Protein AF-A0A4Y7RSU1-F1 (afdb_monomer_lite)

Organism: NCBI:txid258475

InterPro domains:
  IPR002750 CobE/GbiG C-terminal domain [PF01890] (125-242)
  IPR021744 Cobalamin synthesis G, N-terminal [PF11760] (39-119)
  IPR036518 CobE/GbiG C-terminal domain superfamily [G3DSA:3.30.420.180] (118-246)
  IPR036518 CobE/GbiG C-terminal domain superfamily [SSF159664] (122-246)
  IPR038029 GbiG N-terminal domain superfamily [SSF159672] (3-128)
  IPR052553 Cobalt-precorrin-5A hydrolase [PTHR37477] (4-126)

pLDDT: mean 93.25, std 9.88, range [37.09, 98.81]

Structure (mmCIF, N/CA/C/O backbone):
data_AF-A0A4Y7RSU1-F1
#
_entry.id   AF-A0A4Y7RSU1-F1
#
loop_
_atom_site.group_PDB
_atom_site.id
_atom_site.type_symbol
_atom_site.label_atom_id
_atom_site.label_alt_id
_atom_site.label_comp_id
_atom_site.label_asym_id
_atom_site.label_entity_id
_atom_site.label_seq_id
_atom_site.pdbx_PDB_ins_code
_atom_site.Cartn_x
_atom_site.Cartn_y
_atom_site.Cartn_z
_atom_site.occupancy
_atom_site.B_iso_or_equiv
_atom_site.auth_seq_id
_atom_site.auth_comp_id
_atom_site.auth_asym_id
_atom_site.auth_atom_id
_atom_site.pdbx_PDB_model_num
ATOM 1 N N . MET A 1 1 ? -14.833 6.979 5.086 1.00 94.56 1 MET A N 1
ATOM 2 C CA . MET A 1 1 ? -13.725 6.246 5.745 1.00 94.56 1 MET A CA 1
ATOM 3 C C . MET A 1 1 ? -13.556 6.873 7.111 1.00 94.56 1 MET A C 1
ATOM 5 O O . MET A 1 1 ? -13.820 8.063 7.214 1.00 94.56 1 MET A O 1
ATOM 9 N N . LEU A 1 2 ? -13.169 6.116 8.134 1.00 97.62 2 LEU A N 1
ATOM 10 C CA . LEU A 1 2 ? -13.063 6.650 9.488 1.00 97.62 2 LEU A CA 1
ATOM 11 C C . LEU A 1 2 ? -11.682 6.368 10.082 1.00 97.62 2 LEU A C 1
ATOM 13 O O . LEU A 1 2 ? -11.207 5.232 10.074 1.00 97.62 2 LEU A O 1
ATOM 17 N N . VAL A 1 3 ? -11.060 7.403 10.636 1.00 98.31 3 VAL A N 1
ATOM 18 C CA . VAL A 1 3 ? -9.871 7.303 11.480 1.00 98.31 3 VAL A CA 1
ATOM 19 C C . VAL A 1 3 ? -10.316 7.329 12.938 1.00 98.31 3 VAL A C 1
ATOM 21 O O . VAL A 1 3 ? -11.073 8.203 13.356 1.00 98.31 3 VAL A O 1
ATOM 24 N N . VAL A 1 4 ? -9.844 6.375 13.734 1.00 97.75 4 VAL A N 1
ATOM 25 C CA . VAL A 1 4 ? -10.135 6.283 15.166 1.00 97.75 4 VAL A CA 1
ATOM 26 C C . VAL A 1 4 ? -8.834 6.341 15.943 1.00 97.75 4 VAL A C 1
ATOM 28 O O . VAL A 1 4 ? -7.926 5.544 15.709 1.00 97.75 4 VAL A O 1
ATOM 31 N N . ALA A 1 5 ? -8.747 7.260 16.897 1.00 97.31 5 ALA A N 1
ATOM 32 C CA . ALA A 1 5 ? -7.561 7.445 17.720 1.00 97.31 5 ALA A CA 1
ATOM 33 C C . ALA A 1 5 ? -7.900 7.506 19.209 1.00 97.31 5 ALA A C 1
ATOM 35 O O . ALA A 1 5 ? -9.019 7.831 19.609 1.00 97.31 5 ALA A O 1
ATOM 36 N N . LEU A 1 6 ? -6.894 7.220 20.031 1.00 93.88 6 LEU A N 1
ATOM 37 C CA . LEU A 1 6 ? -6.905 7.545 21.454 1.00 93.88 6 LEU A CA 1
ATOM 38 C C . LEU A 1 6 ? -6.215 8.905 21.680 1.00 93.88 6 LEU A C 1
ATOM 40 O O . LEU A 1 6 ? -5.363 9.293 20.873 1.00 93.88 6 LEU A O 1
ATOM 44 N N . PRO A 1 7 ? -6.533 9.628 22.769 1.00 91.06 7 PRO A N 1
ATOM 45 C CA . PRO A 1 7 ? -5.821 10.841 23.150 1.00 91.06 7 PRO A CA 1
ATOM 46 C C . PRO A 1 7 ? -4.311 10.617 23.296 1.00 91.06 7 PRO A C 1
ATOM 48 O O . PRO A 1 7 ? -3.851 9.526 23.641 1.00 91.06 7 PRO A O 1
ATOM 51 N N . GLY A 1 8 ? -3.541 11.685 23.092 1.00 90.56 8 GLY A N 1
ATOM 52 C CA . GLY A 1 8 ? -2.090 11.689 23.266 1.00 90.56 8 GLY A CA 1
ATOM 53 C C . GLY A 1 8 ? -1.321 11.797 21.945 1.00 90.56 8 GLY A C 1
ATOM 54 O O . GLY A 1 8 ? -1.874 12.267 20.951 1.00 90.56 8 GLY A O 1
ATOM 55 N N . PRO A 1 9 ? -0.042 11.375 21.908 1.00 86.44 9 PRO A N 1
ATOM 56 C CA . PRO A 1 9 ? 0.860 11.679 20.792 1.00 86.44 9 PRO A CA 1
ATOM 57 C C . PRO A 1 9 ? 0.414 11.146 19.421 1.00 86.44 9 PRO A C 1
ATOM 59 O O . PRO A 1 9 ? 0.806 11.694 18.398 1.00 86.44 9 PRO A O 1
ATOM 62 N N . GLY A 1 10 ? -0.409 10.092 19.388 1.00 91.06 10 GLY A N 1
ATOM 63 C CA . GLY A 1 10 ? -0.942 9.530 18.142 1.00 91.06 10 GLY A CA 1
ATOM 64 C C . GLY A 1 10 ? -2.049 10.372 17.495 1.00 91.06 10 GLY A C 1
ATOM 65 O O . GLY A 1 10 ? -2.384 10.134 16.338 1.00 91.06 10 GLY A O 1
ATOM 66 N N . LEU A 1 11 ? -2.608 11.362 18.201 1.00 95.56 11 LEU A N 1
ATOM 67 C CA . LEU A 1 11 ? -3.700 12.185 17.680 1.00 95.56 11 LEU A CA 1
ATOM 68 C C . LEU A 1 11 ? -3.260 13.049 16.493 1.00 95.56 11 LEU A C 1
ATOM 70 O O . LEU A 1 11 ? -3.994 13.142 15.516 1.00 95.56 11 LEU A O 1
ATOM 74 N N . THR A 1 12 ? -2.055 13.623 16.538 1.00 95.69 12 THR A N 1
ATOM 75 C CA . THR A 1 12 ? -1.515 14.411 15.418 1.00 95.69 12 THR A CA 1
ATOM 76 C C . THR A 1 12 ? -1.416 13.561 14.155 1.00 95.69 12 THR A C 1
ATOM 78 O O . THR A 1 12 ? -1.853 13.983 13.089 1.00 95.69 12 THR A O 1
ATOM 81 N N . LEU A 1 13 ? -0.918 12.326 14.285 1.00 96.00 13 LEU A N 1
ATOM 82 C CA . LEU A 1 13 ? -0.867 11.372 13.180 1.00 96.00 13 LEU A CA 1
ATOM 83 C C . LEU A 1 13 ? -2.272 11.077 12.632 1.00 96.00 13 LEU A C 1
ATOM 85 O O . LEU A 1 13 ? -2.482 11.113 11.422 1.00 96.00 13 LEU A O 1
ATOM 89 N N . ALA A 1 14 ? -3.239 10.826 13.515 1.00 97.75 14 ALA A N 1
ATOM 90 C CA . ALA A 1 14 ? -4.619 10.556 13.124 1.00 97.75 14 ALA A CA 1
ATOM 91 C C . ALA A 1 14 ? -5.271 11.742 12.392 1.00 97.75 14 ALA A C 1
ATOM 93 O O . ALA A 1 14 ? -5.954 11.538 11.394 1.00 97.75 14 ALA A O 1
ATOM 94 N N . GLN A 1 15 ? -5.015 12.976 12.837 1.00 97.56 15 GLN A N 1
ATOM 95 C CA . GLN A 1 15 ? -5.474 14.198 12.170 1.00 97.56 15 GLN A CA 1
ATOM 96 C C . GLN A 1 15 ? -4.851 14.357 10.779 1.00 97.56 15 GLN A C 1
ATOM 98 O O . GLN A 1 15 ? -5.555 14.688 9.824 1.00 97.56 15 GLN A O 1
ATOM 103 N N . THR A 1 16 ? -3.548 14.090 10.642 1.00 96.19 16 THR A N 1
ATOM 104 C CA . THR A 1 16 ? -2.868 14.102 9.341 1.00 96.19 16 THR A CA 1
ATOM 105 C C . THR A 1 16 ? -3.458 13.060 8.395 1.00 96.19 16 THR A C 1
ATOM 107 O O . THR A 1 16 ? -3.734 13.384 7.242 1.00 96.19 16 THR A O 1
ATOM 110 N N . LEU A 1 17 ? -3.690 11.833 8.869 1.00 97.38 17 LEU A N 1
ATOM 111 C CA . LEU A 1 17 ? -4.297 10.770 8.065 1.00 97.38 17 LEU A CA 1
ATOM 112 C C . LEU A 1 17 ? -5.725 11.120 7.644 1.00 97.38 17 LEU A C 1
ATOM 114 O O . LEU A 1 17 ? -6.039 11.017 6.462 1.00 97.38 17 LEU A O 1
ATOM 118 N N . ALA A 1 18 ? -6.553 11.587 8.582 1.00 98.06 18 ALA A N 1
ATOM 119 C CA . ALA A 1 18 ? -7.929 11.995 8.317 1.00 98.06 18 ALA A CA 1
ATOM 120 C C . ALA A 1 18 ? -7.993 13.069 7.221 1.00 98.06 18 ALA A C 1
ATOM 122 O O . ALA A 1 18 ? -8.721 12.924 6.244 1.00 98.06 18 ALA A O 1
ATOM 123 N N . LYS A 1 19 ? -7.138 14.095 7.317 1.00 97.31 19 LYS A N 1
ATOM 124 C CA . LYS A 1 19 ? -7.049 15.156 6.307 1.00 97.31 19 LYS A CA 1
ATOM 125 C C . LYS A 1 19 ? -6.562 14.646 4.946 1.00 97.31 19 LYS A C 1
ATOM 127 O O . LYS A 1 19 ? -7.130 15.012 3.924 1.00 97.31 19 LYS A O 1
ATOM 132 N N . SER A 1 20 ? -5.501 13.841 4.914 1.00 95.94 20 SER A N 1
ATOM 133 C CA . SER A 1 20 ? -4.884 13.375 3.660 1.00 95.94 20 SER A CA 1
ATOM 134 C C . SER A 1 20 ? -5.736 12.355 2.898 1.00 95.94 20 SER A C 1
ATOM 136 O O . SER A 1 20 ? -5.586 12.230 1.681 1.00 95.94 20 SER A O 1
ATOM 138 N N . LEU A 1 21 ? -6.597 11.622 3.608 1.00 95.88 21 LEU A N 1
ATOM 139 C CA . LEU A 1 21 ? -7.481 10.592 3.056 1.00 95.88 21 LEU A CA 1
ATOM 140 C C . LEU A 1 21 ? -8.935 11.053 2.893 1.00 95.88 21 LEU A C 1
ATOM 142 O O . LEU A 1 21 ? -9.756 10.242 2.475 1.00 95.88 21 LEU A O 1
ATOM 146 N N . ASP A 1 22 ? -9.247 12.312 3.224 1.00 96.19 22 ASP A N 1
ATOM 147 C CA . ASP A 1 22 ? -10.621 12.835 3.257 1.00 96.19 22 ASP A CA 1
ATOM 148 C C . ASP A 1 22 ? -11.556 11.927 4.085 1.00 96.19 22 ASP A C 1
ATOM 150 O O . ASP A 1 22 ? -12.581 11.417 3.629 1.00 96.19 22 ASP A O 1
ATOM 154 N N . ALA A 1 23 ? -11.118 11.628 5.310 1.00 97.31 23 ALA A N 1
ATOM 155 C CA . ALA A 1 23 ? -11.776 10.717 6.235 1.00 97.31 23 ALA A CA 1
ATOM 156 C C . ALA A 1 23 ? -12.216 11.443 7.511 1.00 97.31 23 ALA A C 1
ATOM 158 O O . ALA A 1 23 ? -11.545 12.359 7.989 1.00 97.31 23 ALA A O 1
ATOM 159 N N . ASP A 1 24 ? -13.311 10.973 8.107 1.00 97.88 24 ASP A N 1
ATOM 160 C CA . ASP A 1 24 ? -13.760 11.449 9.412 1.00 97.88 24 ASP A CA 1
ATOM 161 C C . ASP A 1 24 ? -12.782 11.010 10.510 1.00 97.88 24 ASP A C 1
ATOM 163 O O . ASP A 1 24 ? -12.112 9.980 10.392 1.00 97.88 24 ASP A O 1
ATOM 167 N N . LEU A 1 25 ? -12.720 11.765 11.610 1.00 97.94 25 LEU A N 1
ATOM 168 C CA . LEU A 1 25 ? -11.895 11.443 12.775 1.00 97.94 25 LEU A CA 1
ATOM 169 C C . LEU A 1 25 ? -12.756 11.320 14.032 1.00 97.94 25 LEU A C 1
ATOM 171 O O . LEU A 1 25 ? -13.433 12.270 14.422 1.00 97.94 25 LEU A O 1
ATOM 175 N N . ILE A 1 26 ? -12.641 10.188 14.727 1.00 97.38 26 ILE A N 1
ATOM 176 C CA . ILE A 1 26 ? -13.182 10.000 16.076 1.00 97.38 26 ILE A CA 1
ATOM 177 C C . ILE A 1 26 ? -12.039 9.818 17.074 1.00 97.38 26 ILE A C 1
ATOM 179 O O . ILE A 1 26 ? -11.135 9.001 16.887 1.00 97.38 26 ILE A O 1
ATOM 183 N N . VAL A 1 27 ? -12.111 10.557 18.181 1.00 97.06 27 VAL A N 1
ATOM 184 C CA . VAL A 1 27 ? -11.179 10.433 19.306 1.00 97.06 27 VAL A CA 1
ATOM 185 C C . VAL A 1 27 ? -11.904 9.786 20.481 1.00 97.06 27 VAL A C 1
ATOM 187 O O . VAL A 1 27 ? -12.729 10.421 21.137 1.00 97.06 27 VAL A O 1
ATOM 190 N N . ALA A 1 28 ? -11.601 8.518 20.755 1.00 94.94 28 ALA A N 1
ATOM 191 C CA . ALA A 1 28 ? -12.226 7.770 21.841 1.00 94.94 28 ALA A CA 1
ATOM 192 C C . ALA A 1 28 ? -11.542 8.087 23.180 1.00 94.94 28 ALA A C 1
ATOM 194 O O . ALA A 1 28 ? -10.383 7.737 23.398 1.00 94.94 28 ALA A O 1
ATOM 195 N N . GLN A 1 29 ? -12.263 8.748 24.085 1.00 92.69 29 GLN A N 1
ATOM 196 C CA . GLN A 1 29 ? -11.749 9.168 25.391 1.00 92.69 29 GLN A CA 1
ATOM 197 C C . GLN A 1 29 ? -11.775 7.998 26.399 1.00 92.69 29 GLN A C 1
ATOM 199 O O . GLN A 1 29 ? -12.850 7.453 26.662 1.00 92.69 29 GLN A O 1
ATOM 204 N N . PRO A 1 30 ? -10.636 7.605 27.003 1.00 88.31 30 PRO A N 1
ATOM 205 C CA . PRO A 1 30 ? -10.614 6.576 28.040 1.00 88.31 30 PRO A CA 1
ATOM 206 C C . PRO A 1 30 ? -11.520 6.941 29.224 1.00 88.31 30 PRO A C 1
ATOM 208 O O . PRO A 1 30 ? -11.511 8.077 29.692 1.00 88.31 30 PRO A O 1
ATOM 211 N N . GLY A 1 31 ? -12.303 5.975 29.712 1.00 87.75 31 GLY A N 1
ATOM 212 C CA . GLY A 1 31 ? -13.205 6.171 30.855 1.00 87.75 31 GLY A CA 1
ATOM 213 C C . GLY A 1 31 ? -14.456 7.009 30.566 1.00 87.75 31 GLY A C 1
ATOM 214 O O . GLY A 1 31 ? -15.174 7.359 31.500 1.00 87.75 31 GLY A O 1
ATOM 215 N N . ARG A 1 32 ? -14.734 7.343 29.299 1.00 90.38 32 ARG A N 1
ATOM 216 C CA . ARG A 1 32 ? -15.980 8.000 28.877 1.00 90.38 32 ARG A CA 1
ATOM 217 C C . ARG A 1 32 ? -16.931 7.013 28.209 1.00 90.38 32 ARG A C 1
ATOM 219 O O . ARG A 1 32 ? -16.498 6.010 27.648 1.00 90.38 32 ARG A O 1
ATOM 226 N N . THR A 1 33 ? -18.219 7.341 28.265 1.00 87.81 33 THR A N 1
ATOM 227 C CA . THR A 1 33 ? -19.295 6.665 27.540 1.00 87.81 33 THR A CA 1
ATOM 228 C C . THR A 1 33 ? -19.801 7.568 26.397 1.00 87.81 33 THR A C 1
ATOM 230 O O . THR A 1 33 ? -20.019 8.759 26.631 1.00 87.81 33 THR A O 1
ATOM 233 N N . PRO A 1 34 ? -19.974 7.047 25.167 1.00 90.62 34 PRO A N 1
ATOM 234 C CA . PRO A 1 34 ? -19.674 5.674 24.779 1.00 90.62 34 PRO A CA 1
ATOM 235 C C . PRO A 1 34 ? -18.166 5.379 24.783 1.00 90.62 34 PRO A C 1
ATOM 237 O O . PRO A 1 34 ? -17.346 6.223 24.412 1.00 90.62 34 PRO A O 1
ATOM 240 N N . GLY A 1 35 ? -17.805 4.177 25.234 1.00 95.00 35 GLY A N 1
ATOM 241 C CA . GLY A 1 35 ? -16.416 3.709 25.230 1.00 95.00 35 GLY A CA 1
ATOM 242 C C . GLY A 1 35 ? -15.949 3.321 23.823 1.00 95.00 35 GLY A C 1
ATOM 243 O O . GLY A 1 35 ? -16.760 3.187 22.909 1.00 95.00 35 GLY A O 1
ATOM 244 N N . LEU A 1 36 ? -14.645 3.066 23.638 1.00 96.25 36 LEU A N 1
ATOM 245 C CA . LEU A 1 36 ? -14.089 2.662 22.334 1.00 96.25 36 LEU A CA 1
ATOM 246 C C . LEU A 1 36 ? -14.867 1.495 21.701 1.00 96.25 36 LEU A C 1
ATOM 248 O O . LEU A 1 36 ? -15.212 1.566 20.527 1.00 96.25 36 LEU A O 1
ATOM 252 N N . SER A 1 37 ? -15.174 0.444 22.466 1.00 96.25 37 SER A N 1
ATOM 253 C CA . SER A 1 37 ? -15.892 -0.721 21.935 1.00 96.25 37 SER A CA 1
ATOM 254 C C . SER A 1 37 ? -17.304 -0.402 21.461 1.00 96.25 37 SER A C 1
ATOM 256 O O . SER A 1 37 ? -17.745 -0.934 20.447 1.00 96.25 37 SER A O 1
ATOM 258 N N . GLU A 1 38 ? -18.007 0.483 22.163 1.00 96.50 38 GLU A N 1
ATOM 259 C CA . GLU A 1 38 ? -19.354 0.913 21.786 1.00 96.50 38 GLU A CA 1
ATOM 260 C C . GLU A 1 38 ? -19.316 1.804 20.546 1.00 96.50 38 GLU A C 1
ATOM 262 O O . GLU A 1 38 ? -20.098 1.588 19.623 1.00 96.50 38 GLU A O 1
ATOM 267 N N . ILE A 1 39 ? -18.359 2.737 20.487 1.00 96.81 39 ILE A N 1
ATOM 268 C CA . ILE A 1 39 ? -18.110 3.578 19.311 1.00 96.81 39 ILE A CA 1
ATOM 269 C C . ILE A 1 39 ? -17.850 2.698 18.088 1.00 96.81 39 ILE A C 1
ATOM 271 O O . ILE A 1 39 ? -18.535 2.844 17.078 1.00 96.81 39 ILE A O 1
ATOM 275 N N . ILE A 1 40 ? -16.896 1.760 18.177 1.00 97.62 40 ILE A N 1
ATOM 276 C CA . ILE A 1 40 ? -16.570 0.881 17.049 1.00 97.62 40 ILE A CA 1
ATOM 277 C C . ILE A 1 40 ? -17.789 0.051 16.655 1.00 97.62 40 ILE A C 1
ATOM 279 O O . ILE A 1 40 ? -18.112 0.008 15.475 1.00 97.62 40 ILE A O 1
ATOM 283 N N . LYS A 1 41 ? -18.522 -0.523 17.615 1.00 96.75 41 LYS A N 1
ATOM 284 C CA . LYS A 1 41 ? -19.749 -1.281 17.334 1.00 96.75 41 LYS A CA 1
ATOM 285 C C . LYS A 1 41 ? -20.795 -0.464 16.565 1.00 96.75 41 LYS A C 1
ATOM 287 O O . LYS A 1 41 ? -21.447 -1.013 15.685 1.00 96.75 41 LYS A O 1
ATOM 292 N N . GLN A 1 42 ? -20.961 0.822 16.873 1.00 95.94 42 GLN A N 1
ATOM 293 C CA . GLN A 1 42 ? -21.925 1.694 16.186 1.00 95.94 42 GLN A CA 1
ATOM 294 C C . GLN A 1 42 ? -21.519 1.995 14.735 1.00 95.94 42 GLN A C 1
ATOM 296 O O . GLN A 1 42 ? -22.371 2.052 13.846 1.00 95.94 42 GLN A O 1
ATOM 301 N N . VAL A 1 43 ? -20.220 2.181 14.486 1.00 96.19 43 VAL A N 1
ATOM 302 C CA . VAL A 1 43 ? -19.715 2.613 13.172 1.00 96.19 43 VAL A CA 1
ATOM 303 C C . VAL A 1 43 ? -19.281 1.461 12.267 1.00 96.19 43 VAL A C 1
ATOM 305 O O . VAL A 1 43 ? -19.117 1.694 11.071 1.00 96.19 43 VAL A O 1
ATOM 308 N N . PHE A 1 44 ? -19.084 0.249 12.801 1.00 96.12 44 PHE A N 1
ATOM 309 C CA . PHE A 1 44 ? -18.480 -0.882 12.084 1.00 96.12 44 PHE A CA 1
ATOM 310 C C . PHE A 1 44 ? -19.214 -1.194 10.775 1.00 96.12 44 PHE A C 1
ATOM 312 O O . PHE A 1 44 ? -18.609 -1.161 9.708 1.00 96.12 44 PHE A O 1
ATOM 319 N N . ASP A 1 45 ? -20.531 -1.381 10.854 1.00 92.88 45 ASP A N 1
ATOM 320 C CA . ASP A 1 45 ? -21.386 -1.789 9.727 1.00 92.88 45 ASP A CA 1
ATOM 321 C C . ASP A 1 45 ? -21.630 -0.653 8.724 1.00 92.88 45 ASP A C 1
ATOM 323 O O . ASP A 1 45 ? -22.014 -0.888 7.581 1.00 92.88 45 ASP A O 1
ATOM 327 N N . HIS A 1 46 ? -21.401 0.590 9.150 1.00 92.19 46 HIS A N 1
ATOM 328 C CA . HIS A 1 46 ? -21.641 1.798 8.360 1.00 92.19 46 HIS A CA 1
ATOM 329 C C . HIS A 1 46 ? -20.356 2.360 7.738 1.00 92.19 46 HIS A C 1
ATOM 331 O O . HIS A 1 46 ? -20.390 3.338 6.989 1.00 92.19 46 HIS A O 1
ATOM 337 N N . SER A 1 47 ? -19.209 1.755 8.043 1.00 93.94 47 SER A N 1
ATOM 338 C CA . SER A 1 47 ? -17.905 2.185 7.554 1.00 93.94 47 SER A CA 1
ATOM 339 C C . SER A 1 47 ? -17.454 1.290 6.411 1.00 93.94 47 SER A C 1
ATOM 341 O O . SER A 1 47 ? -17.545 0.076 6.490 1.00 93.94 47 SER A O 1
ATOM 343 N N . LYS A 1 48 ? -16.881 1.874 5.354 1.00 94.56 48 LYS A N 1
ATOM 344 C CA . LYS A 1 48 ? -16.137 1.089 4.348 1.00 94.56 48 LYS A CA 1
ATOM 345 C C . LYS A 1 48 ? -14.752 0.671 4.850 1.00 94.56 48 LYS A C 1
ATOM 347 O O . LYS A 1 48 ? -14.211 -0.344 4.432 1.00 94.56 48 LYS A O 1
ATOM 352 N N . ALA A 1 49 ? -14.163 1.499 5.709 1.00 97.12 49 ALA A N 1
ATOM 353 C CA . ALA A 1 49 ? -12.797 1.351 6.179 1.00 97.12 49 ALA A CA 1
ATOM 354 C C . ALA A 1 49 ? -12.595 2.062 7.522 1.00 97.12 49 ALA A C 1
ATOM 356 O O . ALA A 1 49 ? -13.092 3.181 7.705 1.00 97.12 49 ALA A O 1
ATOM 357 N N . LEU A 1 50 ? -11.829 1.423 8.407 1.00 98.25 50 LEU A N 1
ATOM 358 C CA . LEU A 1 50 ? -11.420 1.892 9.726 1.00 98.25 50 LEU A CA 1
ATOM 359 C C . LEU A 1 50 ? -9.889 1.929 9.814 1.00 98.25 50 LEU A C 1
ATOM 361 O O . LEU A 1 50 ? -9.225 0.907 9.637 1.00 98.25 50 LEU A O 1
ATOM 365 N N . ILE A 1 51 ? -9.328 3.092 10.141 1.00 98.56 51 ILE A N 1
ATOM 366 C CA . ILE A 1 51 ? -7.904 3.259 10.450 1.00 98.56 51 ILE A CA 1
ATOM 367 C C . ILE A 1 51 ? -7.779 3.519 11.947 1.00 98.56 51 ILE A C 1
ATOM 369 O O . ILE A 1 51 ? -8.150 4.583 12.435 1.00 98.56 51 ILE A O 1
ATOM 373 N N . MET A 1 52 ? -7.267 2.548 12.694 1.00 98.38 52 MET A N 1
ATOM 374 C CA . MET A 1 52 ? -7.178 2.603 14.150 1.00 98.38 52 MET A CA 1
ATOM 375 C C . MET A 1 52 ? -5.750 2.959 14.582 1.00 98.38 52 MET A C 1
ATOM 377 O O . MET A 1 52 ? -4.842 2.130 14.509 1.00 98.38 52 MET A O 1
ATOM 381 N N . VAL A 1 53 ? -5.544 4.187 15.061 1.00 98.06 53 VAL A N 1
ATOM 382 C CA . VAL A 1 53 ? -4.256 4.664 15.593 1.00 98.06 53 VAL A CA 1
ATOM 383 C C . VAL A 1 53 ? -4.167 4.313 17.079 1.00 98.06 53 VAL A C 1
ATOM 385 O O . VAL A 1 53 ? -4.512 5.104 17.961 1.00 98.06 53 VAL A O 1
ATOM 388 N N . MET A 1 54 ? -3.763 3.073 17.350 1.00 96.56 54 MET A N 1
ATOM 389 C CA . MET A 1 54 ? -3.651 2.476 18.682 1.00 96.56 54 MET A CA 1
ATOM 390 C C . MET A 1 54 ? -2.871 1.154 18.633 1.00 96.56 54 MET A C 1
ATOM 392 O O . MET A 1 54 ? -2.550 0.634 17.570 1.00 96.56 54 MET A O 1
ATOM 396 N N . ALA A 1 55 ? -2.567 0.571 19.794 1.00 95.38 55 ALA A N 1
ATOM 397 C CA . ALA A 1 55 ? -1.928 -0.742 19.843 1.00 95.38 55 ALA A CA 1
ATOM 398 C C . ALA A 1 55 ? -2.827 -1.831 19.226 1.00 95.38 55 ALA A C 1
ATOM 400 O O . ALA A 1 55 ? -4.021 -1.901 19.530 1.00 95.38 55 ALA A O 1
ATOM 401 N N . THR A 1 56 ? -2.236 -2.745 18.451 1.00 96.88 56 THR A N 1
ATOM 402 C CA . THR A 1 56 ? -2.950 -3.853 17.793 1.00 96.88 56 THR A CA 1
ATOM 403 C C . THR A 1 56 ? -3.780 -4.689 18.758 1.00 96.88 56 THR A C 1
ATOM 405 O O . THR A 1 56 ? -4.897 -5.058 18.423 1.00 96.88 56 THR A O 1
ATOM 408 N N . GLY A 1 57 ? -3.301 -4.921 19.984 1.00 97.19 57 GLY A N 1
ATOM 409 C CA . GLY A 1 57 ? -4.055 -5.666 20.998 1.00 97.19 57 GLY A CA 1
ATOM 410 C C . GLY A 1 57 ? -5.355 -4.991 21.459 1.00 97.19 57 GLY A C 1
ATOM 411 O O . GLY A 1 57 ? -6.263 -5.683 21.912 1.00 97.19 57 GLY A O 1
ATOM 412 N N . ILE A 1 58 ? -5.460 -3.661 21.358 1.00 95.81 58 ILE A N 1
ATOM 413 C CA . ILE A 1 58 ? -6.704 -2.927 21.643 1.00 95.81 58 ILE A CA 1
ATOM 414 C C . ILE A 1 58 ? -7.653 -3.082 20.455 1.00 95.81 58 ILE A C 1
ATOM 416 O O . ILE A 1 58 ? -8.815 -3.448 20.632 1.00 95.81 58 ILE A O 1
ATOM 420 N N . ALA A 1 59 ? -7.137 -2.857 19.244 1.00 97.38 59 ALA A N 1
ATOM 421 C CA . ALA A 1 59 ? -7.908 -2.976 18.014 1.00 97.38 59 ALA A CA 1
ATOM 422 C C . ALA A 1 59 ? -8.497 -4.386 17.844 1.00 97.38 59 ALA A C 1
ATOM 424 O O . ALA A 1 59 ? -9.694 -4.512 17.617 1.00 97.38 59 ALA A O 1
ATOM 425 N N . THR A 1 60 ? -7.709 -5.447 18.050 1.00 97.56 60 THR A N 1
ATOM 426 C CA . THR A 1 60 ? -8.174 -6.837 17.897 1.00 97.56 60 THR A CA 1
ATOM 427 C C . THR A 1 60 ? -9.275 -7.213 18.878 1.00 97.56 60 THR A C 1
ATOM 429 O O . THR A 1 60 ? -10.261 -7.814 18.470 1.00 97.56 60 THR A O 1
ATOM 432 N N . ARG A 1 61 ? -9.157 -6.845 20.160 1.00 97.19 61 ARG A N 1
ATOM 433 C CA . ARG A 1 61 ? -10.208 -7.119 21.161 1.00 97.19 61 ARG A CA 1
ATOM 434 C C . ARG A 1 61 ? -11.487 -6.334 20.893 1.00 97.19 61 ARG A C 1
ATOM 436 O O . ARG A 1 61 ? -12.561 -6.787 21.267 1.00 97.19 61 ARG A O 1
ATOM 443 N N . THR A 1 62 ? -11.356 -5.170 20.264 1.00 97.12 62 THR A N 1
ATOM 444 C CA . THR A 1 62 ? -12.485 -4.300 19.933 1.00 97.12 62 THR A CA 1
ATOM 445 C C . THR A 1 62 ? -13.214 -4.769 18.673 1.00 97.12 62 THR A C 1
ATOM 447 O O . THR A 1 62 ? -14.436 -4.856 18.662 1.00 97.12 62 THR A O 1
ATOM 450 N N . VAL A 1 63 ? -12.460 -5.081 17.617 1.00 97.50 63 VAL A N 1
ATOM 451 C CA . VAL A 1 63 ? -12.972 -5.464 16.293 1.00 97.50 63 VAL A CA 1
ATOM 452 C C . VAL A 1 63 ? -13.357 -6.938 16.240 1.00 97.50 63 VAL A C 1
ATOM 454 O O . VAL A 1 63 ? -14.349 -7.280 15.611 1.00 97.50 63 VAL A O 1
ATOM 457 N N . GLY A 1 64 ? -12.602 -7.814 16.908 1.00 97.12 64 GLY A N 1
ATOM 458 C CA . GLY A 1 64 ? -12.761 -9.269 16.834 1.00 97.12 64 GLY A CA 1
ATOM 459 C C . GLY A 1 64 ? -14.196 -9.761 17.053 1.00 97.12 64 GLY A C 1
ATOM 460 O O . GLY A 1 64 ? -14.678 -10.521 16.219 1.00 97.12 64 GLY A O 1
ATOM 461 N N . PRO A 1 65 ? -14.914 -9.299 18.096 1.00 97.44 65 PRO A N 1
ATOM 462 C CA . PRO A 1 65 ? -16.311 -9.680 18.327 1.00 97.44 65 PRO A CA 1
ATOM 463 C C . PRO A 1 65 ? -17.316 -9.209 17.260 1.00 97.44 65 PRO A C 1
ATOM 465 O O . PRO A 1 65 ? -18.474 -9.614 17.315 1.00 97.44 65 PRO A O 1
ATOM 468 N N . LEU A 1 66 ? -16.917 -8.325 16.341 1.00 97.06 66 LEU A N 1
ATOM 469 C CA . LEU A 1 66 ? -17.777 -7.739 15.303 1.00 97.06 66 LEU A CA 1
ATOM 470 C C . LEU A 1 66 ? -17.552 -8.359 13.915 1.00 97.06 66 LEU A C 1
ATOM 472 O O . LEU A 1 66 ? -18.361 -8.141 13.012 1.00 97.06 66 LEU A O 1
ATOM 476 N N . LEU A 1 67 ? -16.463 -9.116 13.743 1.00 96.00 67 LEU A N 1
ATOM 477 C CA . LEU A 1 67 ? -16.129 -9.770 12.480 1.00 96.00 67 LEU A CA 1
ATOM 478 C C . LEU A 1 67 ? -17.162 -10.851 12.146 1.00 96.00 67 LEU A C 1
ATOM 480 O O . LEU A 1 67 ? -17.482 -11.700 12.980 1.00 96.00 67 LEU A O 1
ATOM 484 N N . ARG A 1 68 ? -17.660 -10.831 10.909 1.00 92.31 68 ARG A N 1
ATOM 485 C CA . ARG A 1 68 ? -18.661 -11.777 10.394 1.00 92.31 68 ARG A CA 1
ATOM 486 C C . ARG A 1 68 ? -18.241 -12.381 9.063 1.00 92.31 68 ARG A C 1
ATOM 488 O O . ARG A 1 68 ? -18.357 -13.590 8.882 1.00 92.31 68 ARG A O 1
ATOM 495 N N . SER A 1 69 ? -17.777 -11.565 8.123 1.00 87.81 69 SER A N 1
ATOM 496 C CA . SER A 1 69 ? -17.401 -12.021 6.786 1.00 87.81 69 SER A CA 1
ATOM 497 C C . SER A 1 69 ? -16.414 -11.068 6.130 1.00 87.81 69 SER A C 1
ATOM 499 O O . SER A 1 69 ? -16.669 -9.872 6.014 1.00 87.81 69 SER A O 1
ATOM 501 N N . LYS A 1 70 ? -15.338 -11.627 5.562 1.00 81.25 70 LYS A N 1
ATOM 502 C CA . LYS A 1 70 ? -14.323 -10.878 4.798 1.00 81.25 70 LYS A CA 1
ATOM 503 C C . LYS A 1 70 ? -14.883 -10.087 3.605 1.00 81.25 70 LYS A C 1
ATOM 505 O O . LYS A 1 70 ? -14.180 -9.228 3.085 1.00 81.25 70 LYS A O 1
ATOM 510 N N . HIS A 1 71 ? -16.102 -10.406 3.164 1.00 82.06 71 HIS A N 1
ATOM 511 C CA . HIS A 1 71 ? -16.767 -9.772 2.026 1.00 82.06 71 HIS A CA 1
ATOM 512 C C . HIS A 1 71 ? -17.612 -8.553 2.413 1.00 82.06 71 HIS A C 1
ATOM 514 O O . HIS A 1 71 ? -17.876 -7.707 1.565 1.00 82.06 71 HIS A O 1
ATOM 520 N N . THR A 1 72 ? -18.080 -8.486 3.662 1.00 87.31 72 THR A N 1
ATOM 521 C CA . THR A 1 72 ? -19.003 -7.436 4.128 1.00 87.31 72 THR A CA 1
ATOM 522 C C . THR A 1 72 ? -18.413 -6.584 5.238 1.00 87.31 72 THR A C 1
ATOM 524 O O . THR A 1 72 ? -18.846 -5.451 5.422 1.00 87.31 72 THR A O 1
ATOM 527 N N . ASP A 1 73 ? -17.458 -7.124 5.994 1.00 94.38 73 ASP A N 1
ATOM 528 C CA . ASP A 1 73 ? -16.785 -6.388 7.055 1.00 94.38 73 ASP A CA 1
ATOM 529 C C . ASP A 1 73 ? -15.928 -5.256 6.457 1.00 94.38 73 ASP A C 1
ATOM 531 O O . ASP A 1 73 ? -15.327 -5.435 5.390 1.00 94.38 73 ASP A O 1
ATOM 535 N N . PRO A 1 74 ? -15.828 -4.096 7.133 1.00 96.19 74 PRO A N 1
ATOM 536 C CA . PRO A 1 74 ? -14.951 -3.014 6.707 1.00 96.19 74 PRO A CA 1
ATOM 537 C C . PRO A 1 74 ? -13.492 -3.463 6.611 1.00 96.19 74 PRO A C 1
ATOM 539 O O . PRO A 1 74 ? -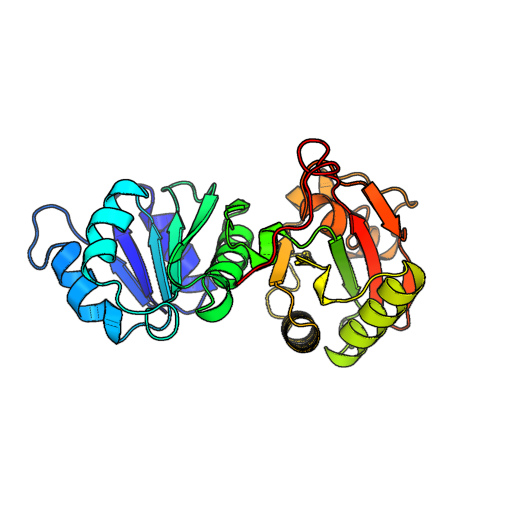13.019 -4.291 7.395 1.00 96.19 74 PRO A O 1
ATOM 542 N N . ALA A 1 75 ? -12.731 -2.803 5.736 1.00 97.44 75 ALA A N 1
ATOM 543 C CA . ALA A 1 75 ? -11.278 -2.816 5.840 1.00 97.44 75 ALA A CA 1
ATOM 544 C C . ALA A 1 75 ? -10.848 -2.258 7.202 1.00 97.44 75 ALA A C 1
ATOM 546 O O . ALA A 1 75 ? -11.247 -1.154 7.572 1.00 97.44 75 ALA A O 1
ATOM 547 N N . VAL A 1 76 ? -9.990 -2.970 7.929 1.00 98.25 76 VAL A N 1
ATOM 548 C CA . VAL A 1 76 ? -9.424 -2.484 9.193 1.00 98.25 76 VAL A CA 1
ATOM 549 C C . VAL A 1 76 ? -7.911 -2.435 9.083 1.00 98.25 76 VAL A C 1
ATOM 551 O O . VAL A 1 76 ? -7.261 -3.463 8.893 1.00 98.25 76 VAL A O 1
ATOM 554 N N . VAL A 1 77 ? -7.349 -1.239 9.245 1.00 98.69 77 VAL A N 1
ATOM 555 C CA . VAL A 1 77 ? -5.904 -1.001 9.313 1.00 98.69 77 VAL A CA 1
ATOM 556 C C . VAL A 1 77 ? -5.546 -0.460 10.687 1.00 98.69 77 VAL A C 1
ATOM 558 O O . VAL A 1 77 ? -6.215 0.430 11.205 1.00 98.69 77 VAL A O 1
ATOM 561 N N . VAL A 1 78 ? -4.478 -0.984 11.283 1.00 98.44 78 VAL A N 1
ATOM 562 C CA . VAL A 1 78 ? -3.991 -0.538 12.593 1.00 98.44 78 VAL A CA 1
ATOM 563 C C . VAL A 1 78 ? -2.595 0.043 12.475 1.00 98.44 78 VAL A C 1
ATOM 565 O O . VAL A 1 78 ? -1.754 -0.496 11.756 1.00 98.44 78 VAL A O 1
ATOM 568 N N . MET A 1 79 ? -2.338 1.109 13.229 1.00 97.56 79 MET A N 1
ATOM 569 C CA . MET A 1 79 ? -1.011 1.698 13.365 1.00 97.56 79 MET A CA 1
ATOM 570 C C . MET A 1 79 ? -0.679 2.055 14.805 1.00 97.56 79 MET A C 1
ATOM 572 O O . MET A 1 79 ? -1.535 2.510 15.563 1.00 97.56 79 MET A O 1
ATOM 576 N N . ASP A 1 80 ? 0.605 1.958 15.151 1.00 95.06 80 ASP A N 1
ATOM 577 C CA . ASP A 1 80 ? 1.110 2.575 16.371 1.00 95.06 80 ASP A CA 1
ATOM 578 C C . ASP A 1 80 ? 1.142 4.108 16.259 1.00 95.06 80 ASP A C 1
ATOM 580 O O . ASP A 1 80 ? 1.064 4.684 15.175 1.00 95.06 80 ASP A O 1
ATOM 584 N N . ARG A 1 81 ? 1.310 4.791 17.397 1.00 93.75 81 ARG A N 1
ATOM 585 C CA . ARG A 1 81 ? 1.302 6.264 17.470 1.00 93.75 81 ARG A CA 1
ATOM 586 C C . ARG A 1 81 ? 2.373 6.964 16.623 1.00 93.75 81 ARG A C 1
ATOM 588 O O . ARG A 1 81 ? 2.259 8.164 16.414 1.00 93.75 81 ARG A O 1
ATOM 595 N N . TYR A 1 82 ? 3.409 6.246 16.183 1.00 93.75 82 TYR A N 1
ATOM 596 C CA . TYR A 1 82 ? 4.466 6.777 15.317 1.00 93.75 82 TYR A CA 1
ATOM 597 C C . TYR A 1 82 ? 4.286 6.405 13.842 1.00 93.75 82 TYR A C 1
ATOM 599 O O . TYR A 1 82 ? 5.128 6.767 13.028 1.00 93.75 82 TYR A O 1
ATOM 607 N N . GLY A 1 83 ? 3.229 5.667 13.492 1.00 94.88 83 GLY A N 1
ATOM 608 C CA . GLY A 1 83 ? 2.925 5.323 12.107 1.00 94.88 83 GLY A CA 1
ATOM 609 C C . GLY A 1 83 ? 3.995 4.464 11.427 1.00 94.88 83 GLY A C 1
ATOM 610 O O . GLY A 1 83 ? 4.162 4.560 10.212 1.00 94.88 83 GLY A O 1
ATOM 611 N N . ARG A 1 84 ? 4.735 3.644 12.189 1.00 95.88 84 ARG A N 1
ATOM 612 C CA . ARG A 1 84 ? 5.855 2.851 11.649 1.00 95.88 84 ARG A CA 1
ATOM 613 C C . ARG A 1 84 ? 5.373 1.665 10.827 1.00 95.88 84 ARG A C 1
ATOM 615 O O . ARG A 1 84 ? 6.004 1.319 9.834 1.00 95.88 84 ARG A O 1
ATOM 622 N N . TYR A 1 85 ? 4.257 1.067 11.233 1.00 98.06 85 TYR A N 1
ATOM 623 C CA . TYR A 1 85 ? 3.674 -0.096 10.574 1.00 98.06 85 TYR A CA 1
ATOM 624 C C . TYR A 1 85 ? 2.173 0.103 10.370 1.00 98.06 85 TYR A C 1
ATOM 626 O O . TYR A 1 85 ? 1.457 0.359 11.338 1.00 98.06 85 TYR A O 1
ATOM 634 N N . ALA A 1 86 ? 1.710 -0.035 9.128 1.00 98.38 86 ALA A N 1
ATOM 635 C CA . ALA A 1 86 ? 0.294 -0.091 8.771 1.00 98.38 86 ALA A CA 1
ATOM 636 C C . ALA A 1 86 ? -0.127 -1.552 8.618 1.00 98.38 86 ALA A C 1
ATOM 638 O O . ALA A 1 86 ? 0.126 -2.178 7.591 1.00 98.38 86 ALA A O 1
ATOM 639 N N . VAL A 1 87 ? -0.736 -2.120 9.654 1.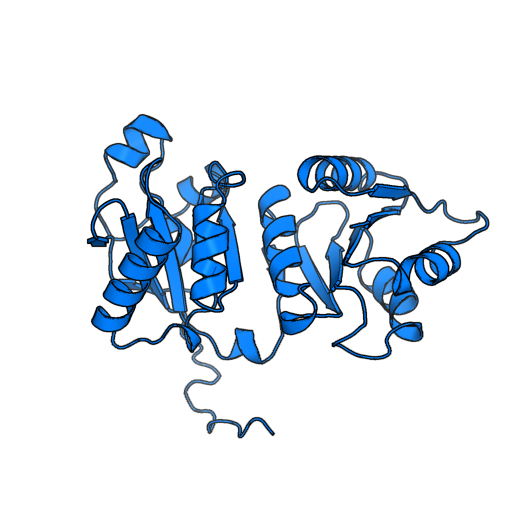00 98.56 87 VAL A N 1
ATOM 640 C CA . VAL A 1 87 ? -1.127 -3.532 9.672 1.00 98.56 87 VAL A CA 1
ATOM 641 C C . VAL A 1 87 ? -2.501 -3.698 9.041 1.00 98.56 87 VAL A C 1
ATOM 643 O O . VAL A 1 87 ? -3.474 -3.172 9.576 1.00 98.56 87 VAL A O 1
ATOM 646 N N . SER A 1 88 ? -2.578 -4.454 7.943 1.00 98.00 88 SER A N 1
ATOM 647 C CA . SER A 1 88 ? -3.842 -4.927 7.361 1.00 98.00 88 SER A CA 1
ATOM 648 C C . SER A 1 88 ? -4.453 -5.969 8.303 1.00 98.00 88 SER A C 1
ATOM 650 O O . SER A 1 88 ? -4.037 -7.128 8.310 1.00 98.00 88 SER A O 1
ATOM 652 N N . LEU A 1 89 ? -5.361 -5.537 9.183 1.00 97.19 89 LEU A N 1
ATOM 653 C CA . LEU A 1 89 ? -5.864 -6.358 10.286 1.00 97.19 89 LEU A CA 1
ATOM 654 C C . LEU A 1 89 ? -7.036 -7.253 9.869 1.00 97.19 89 LEU A C 1
ATOM 656 O O . LEU A 1 89 ? -7.057 -8.430 10.221 1.00 97.19 89 LEU A O 1
ATOM 660 N N . ALA A 1 90 ? -8.021 -6.696 9.164 1.00 95.38 90 ALA A N 1
ATOM 661 C CA . ALA A 1 90 ? -9.220 -7.406 8.713 1.00 95.38 90 ALA A CA 1
ATOM 662 C C . ALA A 1 90 ? -9.712 -6.834 7.380 1.00 95.38 90 ALA A C 1
ATOM 664 O O . ALA A 1 90 ? -9.476 -5.664 7.095 1.00 95.38 90 ALA A O 1
ATOM 665 N N . GLY A 1 91 ? -10.379 -7.656 6.563 1.00 92.25 91 GLY A N 1
ATOM 666 C CA . GLY A 1 91 ? -10.834 -7.249 5.227 1.00 92.25 91 GLY A CA 1
ATOM 667 C C . GLY A 1 91 ? -9.691 -7.109 4.213 1.00 92.25 91 GLY A C 1
ATOM 668 O O . GLY A 1 91 ? -9.695 -6.167 3.439 1.00 92.25 91 GLY A O 1
ATOM 669 N N . GLY A 1 92 ? -8.703 -8.017 4.240 1.00 90.31 92 GLY A N 1
ATOM 670 C CA . GLY A 1 92 ? -7.430 -7.962 3.496 1.00 90.31 92 GLY A CA 1
ATOM 671 C C . GLY A 1 92 ? -7.512 -7.634 1.996 1.00 90.31 92 GLY A C 1
ATOM 672 O O . GLY A 1 92 ? -7.631 -6.473 1.616 1.00 90.31 92 GLY A O 1
ATOM 673 N N . HIS A 1 93 ? -7.352 -8.640 1.129 1.00 86.81 93 HIS A N 1
ATOM 674 C CA . HIS A 1 93 ? -7.315 -8.432 -0.327 1.00 86.81 93 HIS A CA 1
ATOM 675 C C . HIS A 1 93 ? -8.668 -7.934 -0.858 1.00 86.81 93 HIS A C 1
ATOM 677 O O . HIS A 1 93 ? -8.748 -6.889 -1.492 1.00 86.81 93 HIS A O 1
ATOM 683 N N . GLU A 1 94 ? -9.741 -8.657 -0.539 1.00 85.44 94 GLU A N 1
ATOM 684 C CA . GLU A 1 94 ? -11.085 -8.387 -1.065 1.00 85.44 94 GLU A CA 1
ATOM 685 C C . GLU A 1 94 ? -11.765 -7.187 -0.389 1.00 85.44 94 GLU A C 1
ATOM 687 O O . GLU A 1 94 ? -12.435 -6.407 -1.057 1.00 85.44 94 GLU A O 1
ATOM 692 N N . GLY A 1 95 ? -11.574 -7.011 0.923 1.00 88.31 95 GLY A N 1
ATOM 693 C CA . GLY A 1 95 ? -12.163 -5.898 1.678 1.00 88.31 95 GLY A CA 1
ATOM 694 C C . GLY A 1 95 ? -11.406 -4.572 1.527 1.00 88.31 95 GLY A C 1
ATOM 695 O O . GLY A 1 95 ? -11.899 -3.537 1.964 1.00 88.31 95 GLY A O 1
ATOM 696 N N . GLY A 1 96 ? -10.224 -4.578 0.898 1.00 94.50 96 GLY A N 1
ATOM 697 C CA . GLY A 1 96 ? -9.422 -3.385 0.616 1.00 94.50 96 GLY A CA 1
ATOM 698 C C . GLY A 1 96 ? -8.427 -2.974 1.708 1.00 94.50 96 GLY A C 1
ATOM 699 O O . GLY A 1 96 ? -7.712 -1.986 1.527 1.00 94.50 96 GLY A O 1
ATOM 700 N N . ALA A 1 97 ? -8.305 -3.714 2.813 1.00 97.38 97 ALA A N 1
ATOM 701 C CA . ALA A 1 97 ? -7.374 -3.373 3.893 1.00 97.38 97 ALA A CA 1
ATOM 702 C C . ALA A 1 97 ? -5.903 -3.459 3.473 1.00 97.38 97 ALA A C 1
ATOM 704 O O . ALA A 1 97 ? -5.082 -2.681 3.957 1.00 97.38 97 ALA A O 1
ATOM 705 N N . ASN A 1 98 ? -5.566 -4.335 2.523 1.00 97.75 98 ASN A N 1
ATOM 706 C CA . ASN A 1 98 ? -4.204 -4.419 1.990 1.00 97.75 98 ASN A CA 1
ATOM 707 C C . ASN A 1 98 ? -3.805 -3.141 1.244 1.00 97.75 98 ASN A C 1
ATOM 709 O O . ASN A 1 98 ? -2.714 -2.604 1.454 1.00 97.75 98 ASN A O 1
ATOM 713 N N . GLN A 1 99 ? -4.700 -2.635 0.392 1.00 97.81 99 GLN A N 1
ATOM 714 C CA . GLN A 1 99 ? -4.451 -1.396 -0.336 1.00 97.81 99 GLN A CA 1
ATOM 715 C C . GLN A 1 99 ? -4.449 -0.197 0.615 1.00 97.81 99 GLN A C 1
ATOM 717 O O . GLN A 1 99 ? -3.554 0.644 0.533 1.00 97.81 99 GLN A O 1
ATOM 722 N N . LEU A 1 100 ? -5.381 -0.169 1.571 1.00 98.06 100 LEU A N 1
ATOM 723 C CA . LEU A 1 100 ? -5.438 0.870 2.593 1.00 98.06 100 LEU A CA 1
ATOM 724 C C . LEU A 1 100 ? -4.164 0.902 3.447 1.00 98.06 100 LEU A C 1
ATOM 726 O O . LEU A 1 100 ? -3.650 1.976 3.745 1.00 98.06 100 LEU A O 1
ATOM 730 N N . ALA A 1 101 ? -3.604 -0.258 3.799 1.00 98.62 101 ALA A N 1
ATOM 731 C CA . ALA A 1 101 ? -2.335 -0.337 4.515 1.00 98.62 101 ALA A CA 1
ATOM 732 C C . ALA A 1 101 ? -1.187 0.281 3.701 1.00 98.62 101 ALA A C 1
ATOM 734 O O . ALA A 1 101 ? -0.370 1.015 4.256 1.00 98.62 101 ALA A O 1
ATOM 735 N N . CYS A 1 102 ? -1.139 0.037 2.385 1.00 98.44 102 CYS A N 1
ATOM 736 C CA . CYS A 1 102 ? -0.146 0.650 1.497 1.00 98.44 102 CYS A CA 1
ATOM 737 C C . CYS A 1 102 ? -0.290 2.175 1.424 1.00 98.44 102 CYS A C 1
ATOM 739 O O . CYS A 1 102 ? 0.710 2.892 1.453 1.00 98.44 102 CYS A O 1
ATOM 741 N N . GLU A 1 103 ? -1.522 2.670 1.343 1.00 97.94 103 GLU A N 1
ATOM 742 C CA . GLU A 1 103 ? -1.836 4.101 1.302 1.00 97.94 103 GLU A CA 1
ATOM 743 C C . GLU A 1 103 ? -1.473 4.811 2.602 1.00 97.94 103 GLU A C 1
ATOM 745 O O . GLU A 1 103 ? -0.796 5.837 2.592 1.00 97.94 103 GLU A O 1
ATOM 750 N N . VAL A 1 104 ? -1.877 4.233 3.728 1.00 97.94 104 VAL A N 1
ATOM 751 C CA . VAL A 1 104 ? -1.576 4.758 5.055 1.00 97.94 104 VAL A CA 1
ATOM 752 C C . VAL A 1 104 ? -0.063 4.767 5.290 1.00 97.94 104 VAL A C 1
ATOM 754 O O . VAL A 1 104 ? 0.481 5.796 5.681 1.00 97.94 104 VAL A O 1
ATOM 757 N N . ALA A 1 105 ? 0.640 3.675 4.972 1.00 98.12 105 ALA A N 1
ATOM 758 C CA . ALA A 1 105 ? 2.097 3.607 5.077 1.00 98.12 105 ALA A CA 1
ATOM 759 C C . ALA A 1 105 ? 2.802 4.671 4.218 1.00 98.12 105 ALA A C 1
ATOM 761 O O . ALA A 1 105 ? 3.758 5.298 4.671 1.00 98.12 105 ALA A O 1
ATOM 762 N N . ALA A 1 106 ? 2.305 4.924 3.005 1.00 97.44 106 ALA A N 1
ATOM 763 C CA . ALA A 1 106 ? 2.847 5.964 2.138 1.00 97.44 106 ALA A CA 1
ATOM 764 C C . ALA A 1 106 ? 2.720 7.374 2.740 1.00 97.44 106 ALA A C 1
ATOM 766 O O . ALA A 1 106 ? 3.635 8.183 2.600 1.00 97.44 106 ALA A O 1
ATOM 767 N N . LEU A 1 107 ? 1.610 7.661 3.427 1.00 96.50 107 LEU A N 1
ATOM 768 C CA . LEU A 1 107 ? 1.362 8.960 4.060 1.00 96.50 107 LEU A CA 1
ATOM 769 C C . LEU A 1 107 ? 2.158 9.168 5.353 1.00 96.50 107 LEU A C 1
ATOM 771 O O . LEU A 1 107 ? 2.421 10.310 5.726 1.00 96.50 107 LEU A O 1
ATOM 775 N N . THR A 1 108 ? 2.540 8.091 6.040 1.00 95.19 108 THR A N 1
ATOM 776 C CA . THR A 1 108 ? 3.316 8.168 7.289 1.00 95.19 108 THR A CA 1
ATOM 777 C C . THR A 1 108 ? 4.812 7.934 7.104 1.00 95.19 108 THR A C 1
ATOM 779 O O . THR A 1 108 ? 5.575 8.120 8.050 1.00 95.19 108 THR A O 1
ATOM 782 N N . GLY A 1 109 ? 5.241 7.489 5.919 1.00 94.50 109 GLY A N 1
ATOM 783 C CA . GLY A 1 109 ? 6.589 6.956 5.703 1.00 94.50 109 GLY A CA 1
ATOM 784 C C . GLY A 1 109 ? 6.828 5.608 6.400 1.00 94.50 109 GLY A C 1
ATOM 785 O O . GLY A 1 109 ? 7.979 5.222 6.604 1.00 94.50 109 GLY A O 1
ATOM 786 N N . GLY A 1 110 ? 5.755 4.920 6.801 1.00 95.75 110 GLY A N 1
ATOM 787 C CA . GLY A 1 110 ? 5.799 3.606 7.435 1.00 95.75 110 GLY A CA 1
ATOM 788 C C . GLY A 1 110 ? 5.878 2.455 6.434 1.00 95.75 110 GLY A C 1
ATOM 789 O O . GLY A 1 110 ? 6.000 2.645 5.223 1.00 95.75 110 GLY A O 1
ATOM 790 N N . GLU A 1 111 ? 5.761 1.235 6.953 1.00 97.19 111 GLU A N 1
ATOM 791 C CA . GLU A 1 111 ? 5.713 0.009 6.155 1.00 97.19 111 GLU A CA 1
ATOM 792 C C . GLU A 1 111 ? 4.331 -0.656 6.238 1.00 97.19 111 GLU A C 1
ATOM 794 O O . GLU A 1 111 ? 3.809 -0.850 7.343 1.00 97.19 111 GLU A O 1
ATOM 799 N N . PRO A 1 112 ? 3.726 -1.055 5.106 1.00 98.06 112 PRO A N 1
ATOM 800 C CA . PRO A 1 112 ? 2.534 -1.883 5.133 1.00 98.06 112 PRO A CA 1
ATOM 801 C C . PRO A 1 112 ? 2.895 -3.301 5.588 1.00 98.06 112 PRO A C 1
ATOM 803 O O . PRO A 1 112 ? 3.844 -3.912 5.093 1.00 98.06 112 PRO A O 1
ATOM 806 N N . VAL A 1 113 ? 2.111 -3.845 6.514 1.00 97.75 113 VAL A N 1
ATOM 807 C CA . VAL A 1 113 ? 2.209 -5.234 6.967 1.00 97.75 113 VAL A CA 1
ATOM 808 C C . VAL A 1 113 ? 1.009 -5.986 6.410 1.00 97.75 113 VAL A C 1
ATOM 810 O O . VAL A 1 113 ? -0.118 -5.826 6.881 1.00 97.75 113 VAL A O 1
ATOM 813 N N . ILE A 1 114 ? 1.273 -6.782 5.375 1.00 96.88 114 ILE A N 1
ATOM 814 C CA . ILE A 1 114 ? 0.287 -7.568 4.632 1.00 96.88 114 ILE A CA 1
ATOM 815 C C . ILE A 1 114 ? 0.704 -9.032 4.705 1.00 96.88 114 ILE A C 1
ATOM 817 O O . ILE A 1 114 ? 1.835 -9.377 4.365 1.00 96.88 114 ILE A O 1
ATOM 821 N N . THR A 1 115 ? -0.210 -9.881 5.162 1.00 94.56 115 THR A N 1
ATOM 822 C CA . THR A 1 115 ? 0.053 -11.300 5.449 1.00 94.56 115 THR A CA 1
ATOM 823 C C . THR A 1 115 ? -0.921 -12.245 4.745 1.00 94.56 115 THR A C 1
ATOM 825 O O . THR A 1 115 ? -0.887 -13.452 4.969 1.00 94.56 115 THR A O 1
ATOM 828 N N . THR A 1 116 ? -1.801 -11.715 3.897 1.00 92.00 116 THR A N 1
ATOM 829 C CA . THR A 1 116 ? -2.759 -12.496 3.109 1.00 92.00 116 THR A CA 1
ATOM 830 C C . THR A 1 116 ? -2.049 -13.476 2.175 1.00 92.00 116 THR A C 1
ATOM 832 O O . THR A 1 116 ? -1.027 -13.152 1.570 1.00 92.00 116 THR A O 1
ATOM 835 N N . GLY A 1 117 ? -2.619 -14.678 2.029 1.00 86.94 117 GLY A N 1
ATOM 836 C CA . GLY A 1 117 ? -2.032 -15.749 1.217 1.00 86.94 117 GLY A CA 1
ATOM 837 C C . GLY A 1 117 ? -1.837 -15.366 -0.252 1.00 86.94 117 GLY A C 1
ATOM 838 O O . GLY A 1 117 ? -0.820 -15.726 -0.839 1.00 86.94 117 GLY A O 1
ATOM 839 N N . THR A 1 118 ? -2.762 -14.581 -0.820 1.00 87.81 118 THR A N 1
ATOM 840 C CA . THR A 1 118 ? -2.669 -14.074 -2.196 1.00 87.81 118 THR A CA 1
ATOM 841 C C . THR A 1 118 ? -1.377 -13.297 -2.406 1.00 87.81 118 THR A C 1
ATOM 843 O O . THR A 1 118 ? -0.597 -13.650 -3.280 1.00 87.81 118 THR A O 1
ATOM 846 N N . GLU A 1 119 ? -1.110 -12.279 -1.588 1.00 90.88 119 GLU A N 1
ATOM 847 C CA . GLU A 1 119 ? 0.108 -11.477 -1.681 1.00 90.88 119 GLU A CA 1
ATOM 848 C C . GLU A 1 119 ? 1.353 -12.268 -1.287 1.00 90.88 119 GLU A C 1
ATOM 850 O O . GLU A 1 119 ? 2.393 -12.078 -1.909 1.00 90.88 119 GLU A O 1
ATOM 855 N N . ALA A 1 120 ? 1.272 -13.173 -0.308 1.00 87.25 120 ALA A N 1
ATOM 856 C CA . ALA A 1 120 ? 2.407 -14.009 0.083 1.00 87.25 120 ALA A CA 1
ATOM 857 C C . ALA A 1 120 ? 2.940 -14.873 -1.078 1.00 87.25 120 ALA A C 1
ATOM 859 O O . ALA A 1 120 ? 4.144 -15.106 -1.149 1.00 87.25 120 ALA A O 1
ATOM 860 N N . GLY A 1 121 ? 2.071 -15.295 -2.006 1.00 86.44 121 GLY A N 1
ATOM 861 C CA . GLY A 1 121 ? 2.457 -16.041 -3.209 1.00 86.44 121 GLY A CA 1
ATOM 862 C C . GLY A 1 121 ? 3.029 -15.192 -4.353 1.00 86.44 121 GLY A C 1
ATOM 863 O O . GLY A 1 121 ? 3.532 -15.753 -5.324 1.00 86.44 121 GLY A O 1
ATOM 864 N N . ARG A 1 122 ? 2.973 -13.854 -4.267 1.00 92.56 122 ARG A N 1
ATOM 865 C CA . ARG A 1 122 ? 3.487 -12.947 -5.309 1.00 92.56 122 ARG A CA 1
ATOM 866 C C . ARG A 1 122 ? 4.909 -12.504 -4.980 1.00 92.56 122 ARG A C 1
ATOM 868 O O . ARG A 1 122 ? 5.167 -12.005 -3.885 1.00 92.56 122 ARG A O 1
ATOM 875 N N . THR A 1 123 ? 5.824 -12.633 -5.934 1.00 94.12 123 THR A N 1
ATOM 876 C CA . THR A 1 123 ? 7.268 -12.424 -5.709 1.00 94.12 123 THR A CA 1
ATOM 877 C C . THR A 1 123 ? 7.838 -11.214 -6.440 1.00 94.12 123 THR A C 1
ATOM 879 O O . THR A 1 123 ? 8.976 -10.828 -6.183 1.00 94.12 123 THR A O 1
ATOM 882 N N . ALA A 1 124 ? 7.094 -10.622 -7.375 1.00 97.31 124 ALA A N 1
ATOM 883 C CA . ALA A 1 124 ? 7.573 -9.506 -8.180 1.00 97.31 124 ALA A CA 1
ATOM 884 C C . ALA A 1 124 ? 7.004 -8.162 -7.709 1.00 97.31 124 ALA A C 1
ATOM 886 O O . ALA A 1 124 ? 5.886 -8.071 -7.199 1.00 97.31 124 ALA A O 1
ATOM 887 N N . ALA A 1 125 ? 7.755 -7.093 -7.946 1.00 98.31 125 ALA A N 1
ATOM 888 C CA . ALA A 1 125 ? 7.273 -5.723 -7.862 1.00 98.31 125 ALA A CA 1
ATOM 889 C C . ALA A 1 125 ? 7.710 -4.946 -9.096 1.00 98.31 125 ALA A C 1
ATOM 891 O O . ALA A 1 125 ? 8.803 -5.141 -9.634 1.00 98.31 125 ALA A O 1
ATOM 892 N N . VAL A 1 126 ? 6.846 -4.035 -9.520 1.00 98.81 126 VAL A N 1
ATOM 893 C CA . VAL A 1 126 ? 7.061 -3.189 -10.683 1.00 98.81 126 VAL A CA 1
ATOM 894 C C . VAL A 1 126 ? 7.104 -1.748 -10.219 1.00 98.81 126 VAL A C 1
ATOM 896 O O . VAL A 1 126 ? 6.118 -1.230 -9.705 1.00 98.81 126 VAL A O 1
ATOM 899 N N . GLY A 1 127 ? 8.236 -1.089 -10.418 1.00 98.69 127 GLY A N 1
ATOM 900 C CA . GLY A 1 127 ? 8.362 0.338 -10.172 1.00 98.69 127 GLY A CA 1
ATOM 901 C C . GLY A 1 127 ? 8.233 1.115 -11.474 1.00 98.69 127 GLY A C 1
ATOM 902 O O . GLY A 1 127 ? 8.832 0.752 -12.490 1.00 98.69 127 GLY A O 1
ATOM 903 N N . VAL A 1 128 ? 7.470 2.204 -11.452 1.00 98.56 128 VAL A N 1
ATOM 904 C CA . VAL A 1 128 ? 7.206 3.023 -12.635 1.00 98.56 128 VAL A CA 1
ATOM 905 C C . VAL A 1 128 ? 7.505 4.497 -12.402 1.00 98.56 128 VAL A C 1
ATOM 907 O O . VAL A 1 128 ? 7.268 5.055 -11.335 1.00 98.56 128 VAL A O 1
ATOM 910 N N . GLY A 1 129 ? 8.010 5.152 -13.441 1.00 97.44 129 GLY A N 1
ATOM 911 C CA . GLY A 1 129 ? 8.050 6.605 -13.560 1.00 97.44 129 GLY A CA 1
ATOM 912 C C . GLY A 1 129 ? 7.388 7.004 -14.871 1.00 97.44 129 GLY A C 1
ATOM 913 O O . GLY A 1 129 ? 7.628 6.372 -15.891 1.00 97.44 129 GLY A O 1
ATOM 914 N N . TYR A 1 130 ? 6.540 8.029 -14.874 1.00 96.75 130 TYR A N 1
ATOM 915 C CA . TYR A 1 130 ? 5.760 8.371 -16.066 1.00 96.75 130 TYR A CA 1
ATOM 916 C C . TYR A 1 130 ? 5.507 9.874 -16.200 1.00 96.75 130 TYR A C 1
ATOM 918 O O . TYR A 1 130 ? 5.391 10.616 -15.212 1.00 96.75 130 TYR A O 1
ATOM 926 N N . ARG A 1 131 ? 5.440 10.323 -17.458 1.00 94.38 131 ARG A N 1
ATOM 927 C CA . ARG A 1 131 ? 5.180 11.725 -17.820 1.00 94.38 131 ARG A CA 1
ATOM 928 C C . ARG A 1 131 ? 3.748 12.127 -17.450 1.00 94.38 131 ARG A C 1
ATOM 930 O O . ARG A 1 131 ? 2.877 11.275 -17.333 1.00 94.38 131 ARG A O 1
ATOM 937 N N . ARG A 1 132 ? 3.500 13.430 -17.275 1.00 90.00 132 ARG A N 1
ATOM 938 C CA . ARG A 1 132 ? 2.211 13.974 -16.795 1.00 90.00 132 ARG A CA 1
ATOM 939 C C . ARG A 1 132 ? 1.008 13.577 -17.662 1.00 90.00 132 ARG A C 1
ATOM 941 O O . ARG A 1 132 ? -0.087 13.467 -17.142 1.00 90.00 132 ARG A O 1
ATOM 948 N N . GLN A 1 133 ? 1.218 13.381 -18.959 1.00 93.12 133 GLN A N 1
ATOM 949 C CA . GLN A 1 133 ? 0.177 13.009 -1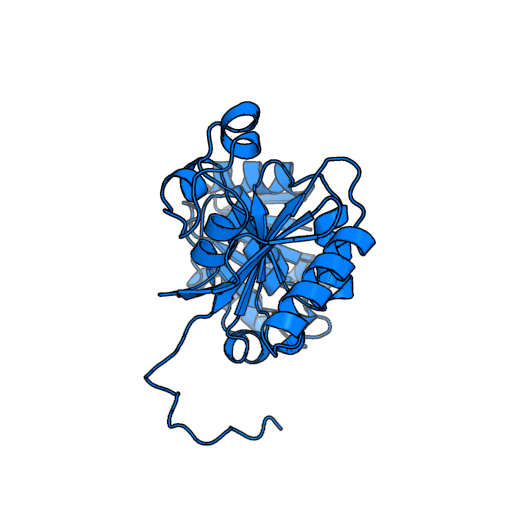9.917 1.00 93.12 133 GLN A CA 1
ATOM 950 C C . GLN A 1 133 ? -0.069 11.497 -20.042 1.00 93.12 133 GLN A C 1
ATOM 952 O O . GLN A 1 133 ? -0.944 11.108 -20.806 1.00 93.12 133 GLN A O 1
ATOM 957 N N . ALA A 1 134 ? 0.721 10.648 -19.374 1.00 97.25 134 ALA A N 1
ATOM 958 C CA . ALA A 1 134 ? 0.527 9.203 -19.455 1.00 97.25 134 ALA A CA 1
ATOM 959 C C . ALA A 1 134 ? -0.768 8.807 -18.735 1.00 97.25 134 ALA A C 1
ATOM 961 O O . ALA A 1 134 ? -0.966 9.168 -17.576 1.00 97.25 134 ALA A O 1
ATOM 962 N N . THR A 1 135 ? -1.623 8.057 -19.420 1.00 97.88 135 THR A N 1
ATOM 963 C CA . THR A 1 135 ? -2.886 7.538 -18.888 1.00 97.88 135 THR A CA 1
ATOM 964 C C . THR A 1 135 ? -2.675 6.225 -18.132 1.00 97.88 135 THR A C 1
ATOM 966 O O . THR A 1 135 ? -1.634 5.575 -18.259 1.00 97.88 135 THR A O 1
ATOM 969 N N . GLY A 1 136 ? -3.688 5.771 -17.385 1.00 98.31 136 GLY A N 1
ATOM 970 C CA . GLY A 1 136 ? -3.644 4.446 -16.758 1.00 98.31 136 GLY A CA 1
ATOM 971 C C . GLY A 1 136 ? -3.456 3.308 -17.766 1.00 98.31 136 GLY A C 1
ATOM 972 O O . GLY A 1 136 ? -2.742 2.355 -17.474 1.00 98.31 136 GLY A O 1
ATOM 973 N N . ARG A 1 137 ? -4.000 3.448 -18.984 1.00 98.31 137 ARG A N 1
ATOM 974 C CA . ARG A 1 137 ? -3.805 2.476 -20.073 1.00 98.31 137 ARG A CA 1
ATOM 975 C C . ARG A 1 137 ? -2.369 2.460 -20.590 1.00 98.31 137 ARG A C 1
ATOM 977 O O . ARG A 1 137 ? -1.851 1.385 -20.867 1.00 98.31 137 ARG A O 1
ATOM 984 N N . ASP A 1 138 ? -1.715 3.619 -20.679 1.00 98.56 138 ASP A N 1
ATOM 985 C CA . ASP A 1 138 ? -0.304 3.694 -21.083 1.00 98.56 138 ASP A CA 1
ATOM 986 C C . ASP A 1 138 ? 0.603 3.003 -20.058 1.00 98.56 138 ASP A C 1
ATOM 988 O O . ASP A 1 138 ? 1.524 2.275 -20.429 1.00 98.56 138 ASP A O 1
ATOM 992 N N 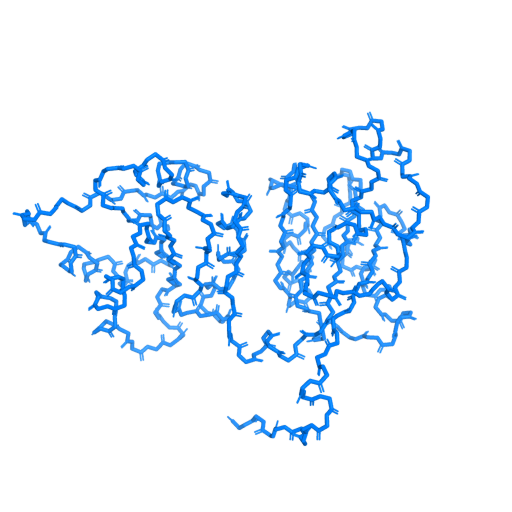. ILE A 1 139 ? 0.329 3.212 -18.764 1.00 98.75 139 ILE A N 1
ATOM 993 C CA . ILE A 1 139 ? 1.061 2.561 -17.669 1.00 98.75 139 ILE A CA 1
ATOM 994 C C . ILE A 1 139 ? 0.814 1.055 -17.697 1.00 98.75 139 ILE A C 1
ATOM 996 O O . ILE A 1 139 ? 1.774 0.291 -17.678 1.00 98.75 139 ILE A O 1
ATOM 1000 N N . GLU A 1 140 ? -0.443 0.624 -17.787 1.00 98.62 140 GLU A N 1
ATOM 1001 C CA . GLU A 1 140 ? -0.791 -0.794 -17.862 1.00 98.62 140 GLU A CA 1
ATOM 1002 C C . GLU A 1 140 ? -0.117 -1.482 -19.058 1.00 98.62 140 GLU A C 1
ATOM 1004 O O . GLU A 1 140 ? 0.523 -2.519 -18.886 1.00 98.62 140 GLU A O 1
ATOM 1009 N N . TYR A 1 141 ? -0.190 -0.881 -20.249 1.00 98.62 141 TYR A N 1
ATOM 1010 C CA . TYR A 1 141 ? 0.453 -1.400 -21.456 1.00 98.62 141 TYR A CA 1
ATOM 1011 C C . TYR A 1 141 ? 1.970 -1.537 -21.284 1.00 98.62 141 TYR A C 1
ATOM 1013 O O . TYR A 1 141 ? 2.541 -2.590 -21.581 1.00 98.62 141 TYR A O 1
ATOM 1021 N N . ALA A 1 142 ? 2.629 -0.497 -20.762 1.00 98.81 142 ALA A N 1
ATOM 1022 C CA . ALA A 1 142 ? 4.066 -0.514 -20.513 1.00 98.81 142 ALA A CA 1
ATOM 1023 C C . ALA A 1 142 ? 4.464 -1.600 -19.504 1.00 98.81 142 ALA A C 1
ATOM 1025 O O . ALA A 1 142 ? 5.445 -2.312 -19.722 1.00 98.81 142 ALA A O 1
ATOM 1026 N N . VAL A 1 143 ? 3.692 -1.753 -18.424 1.00 98.81 143 VAL A N 1
ATOM 1027 C CA . VAL A 1 143 ? 3.931 -2.779 -17.405 1.00 98.81 143 VAL A CA 1
ATOM 1028 C C . VAL A 1 143 ? 3.762 -4.177 -17.995 1.00 98.81 143 VAL A C 1
ATOM 1030 O O . VAL A 1 143 ? 4.681 -4.979 -17.858 1.00 98.81 143 VAL A O 1
ATOM 1033 N N . ARG A 1 144 ? 2.661 -4.462 -18.704 1.00 98.62 144 ARG A N 1
ATOM 1034 C CA . ARG A 1 144 ? 2.436 -5.770 -19.352 1.00 98.62 144 ARG A CA 1
ATOM 1035 C C . ARG A 1 144 ? 3.555 -6.113 -20.337 1.00 98.62 144 ARG A C 1
ATOM 1037 O O . ARG A 1 144 ? 4.152 -7.176 -20.223 1.00 98.62 144 ARG A O 1
ATOM 1044 N N . THR A 1 145 ? 3.931 -5.159 -21.191 1.00 98.62 145 THR A N 1
ATOM 1045 C CA . THR A 1 145 ? 5.049 -5.309 -22.142 1.00 98.62 145 THR A CA 1
ATOM 1046 C C . THR A 1 145 ? 6.361 -5.668 -21.433 1.00 98.62 145 THR A C 1
ATOM 1048 O O . THR A 1 145 ? 7.150 -6.474 -21.922 1.00 98.62 145 THR A O 1
ATOM 1051 N N . CYS A 1 146 ? 6.642 -5.049 -20.285 1.00 98.69 146 CYS A N 1
ATOM 1052 C CA . CYS A 1 146 ? 7.853 -5.321 -19.515 1.00 98.69 146 CYS A CA 1
ATOM 1053 C C . CYS A 1 146 ? 7.792 -6.648 -18.749 1.00 98.69 146 CYS A C 1
ATOM 1055 O O . CYS A 1 146 ? 8.815 -7.321 -18.663 1.00 98.69 146 CYS A O 1
ATOM 1057 N N . LEU A 1 147 ? 6.627 -7.044 -18.232 1.00 98.50 147 LEU A N 1
ATOM 1058 C CA . LEU A 1 147 ? 6.442 -8.344 -17.581 1.00 98.50 147 LEU A CA 1
ATOM 1059 C C . LEU A 1 147 ? 6.607 -9.499 -18.574 1.00 98.50 147 LEU A C 1
ATOM 1061 O O . LEU A 1 147 ? 7.314 -10.458 -18.269 1.0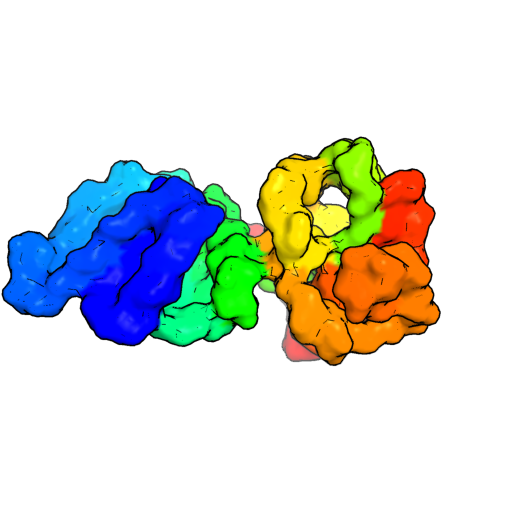0 98.50 147 LEU A O 1
ATOM 1065 N N . GLU A 1 148 ? 6.067 -9.364 -19.788 1.00 98.06 148 GLU A N 1
ATOM 1066 C CA . GLU A 1 148 ? 6.244 -10.343 -20.868 1.00 98.06 148 GLU A CA 1
ATOM 1067 C C . GLU A 1 148 ? 7.727 -10.567 -21.196 1.00 98.06 148 GLU A C 1
ATOM 1069 O O . GLU A 1 148 ? 8.169 -11.709 -21.316 1.00 98.06 148 GLU A O 1
ATOM 1074 N N . LYS A 1 149 ? 8.537 -9.497 -21.238 1.00 98.00 149 LYS A N 1
ATOM 1075 C CA . LYS A 1 149 ? 10.000 -9.599 -21.424 1.00 98.00 149 LYS A CA 1
ATOM 1076 C C . LYS A 1 149 ? 10.707 -10.363 -20.302 1.00 98.00 149 LYS A C 1
ATOM 1078 O O . LYS A 1 149 ? 11.792 -10.892 -20.527 1.00 98.00 149 LYS A O 1
ATOM 1083 N N . CYS A 1 150 ? 10.122 -10.404 -19.108 1.00 97.12 150 CYS A N 1
ATOM 1084 C CA . CYS A 1 150 ? 10.635 -11.152 -17.962 1.00 97.12 150 CYS A CA 1
ATOM 1085 C C . CYS A 1 150 ? 10.077 -12.579 -17.866 1.00 97.12 150 CYS A C 1
ATOM 1087 O O . CYS A 1 150 ? 10.458 -13.296 -16.942 1.00 97.12 150 CYS A O 1
ATOM 1089 N N . GLY A 1 151 ? 9.158 -12.980 -18.754 1.00 96.81 151 GLY A N 1
ATOM 1090 C CA . GLY A 1 151 ? 8.415 -14.234 -18.614 1.00 96.81 151 GLY A CA 1
ATOM 1091 C C . GLY A 1 151 ? 7.505 -14.255 -17.382 1.00 96.81 151 GLY A C 1
ATOM 1092 O O . GLY A 1 151 ? 7.311 -15.315 -16.792 1.00 96.81 151 GLY A O 1
ATOM 1093 N N . LEU A 1 152 ? 6.999 -13.090 -16.965 1.00 96.62 152 LEU A N 1
ATOM 1094 C CA . LEU A 1 152 ? 6.108 -12.940 -15.818 1.00 96.62 152 LEU A CA 1
ATOM 1095 C C . LEU A 1 152 ? 4.699 -12.545 -16.248 1.00 96.62 152 LEU A C 1
ATOM 1097 O O . LEU A 1 152 ? 4.503 -11.841 -17.240 1.00 96.62 152 LEU A O 1
ATOM 1101 N N . SER A 1 153 ? 3.725 -12.922 -15.429 1.00 95.56 153 SER A N 1
ATOM 1102 C CA . SER A 1 153 ? 2.338 -12.477 -15.533 1.00 95.56 153 SER A CA 1
ATOM 1103 C C . SER A 1 153 ? 1.956 -11.538 -14.371 1.00 95.56 153 SER A C 1
ATOM 1105 O O . SER A 1 153 ? 2.606 -11.541 -13.319 1.00 95.56 153 SER A O 1
ATOM 1107 N N . PRO A 1 154 ? 0.915 -10.691 -14.522 1.00 96.50 154 PRO A N 1
ATOM 1108 C CA . PRO A 1 154 ? 0.503 -9.751 -13.472 1.00 96.50 154 PRO A CA 1
ATOM 1109 C C . PRO A 1 154 ? 0.131 -10.397 -12.130 1.00 96.50 154 PRO A C 1
ATOM 1111 O O . PRO A 1 154 ? 0.329 -9.780 -11.087 1.00 96.50 154 PRO A O 1
ATOM 1114 N N . ASP A 1 155 ? -0.360 -11.638 -12.120 1.00 94.50 155 ASP A N 1
ATOM 1115 C CA . ASP A 1 155 ? -0.690 -12.375 -10.893 1.00 94.50 155 ASP A CA 1
ATOM 1116 C C . ASP A 1 155 ? 0.541 -12.701 -10.034 1.00 94.50 155 ASP A C 1
ATOM 1118 O O . ASP A 1 155 ? 0.400 -12.899 -8.829 1.00 94.50 155 ASP A O 1
ATOM 1122 N N . GLN A 1 156 ? 1.748 -12.653 -10.605 1.00 95.50 156 GLN A N 1
ATOM 1123 C CA . GLN A 1 156 ? 3.007 -12.783 -9.865 1.00 95.50 156 GLN A CA 1
ATOM 1124 C C . GLN A 1 156 ? 3.483 -11.450 -9.259 1.00 95.50 156 GLN A C 1
ATOM 1126 O O . GLN A 1 156 ? 4.452 -11.427 -8.492 1.00 95.50 156 GLN A O 1
ATOM 1131 N N . VAL A 1 157 ? 2.819 -10.332 -9.582 1.00 97.06 157 VAL A N 1
ATOM 1132 C CA . VAL A 1 157 ? 3.189 -8.984 -9.135 1.00 97.06 157 VAL A CA 1
ATOM 1133 C C . VAL A 1 157 ? 2.420 -8.600 -7.874 1.00 97.06 157 VAL A C 1
ATOM 1135 O O . VAL A 1 157 ? 1.193 -8.469 -7.852 1.00 97.06 157 VAL A O 1
ATOM 1138 N N . LYS A 1 158 ? 3.170 -8.374 -6.798 1.00 95.44 158 LYS A N 1
ATOM 1139 C CA . LYS A 1 158 ? 2.659 -7.901 -5.512 1.00 95.44 158 LYS A CA 1
ATOM 1140 C C . LYS A 1 158 ? 2.317 -6.417 -5.566 1.00 95.44 158 LYS A C 1
ATOM 1142 O O . LYS A 1 158 ? 1.222 -6.027 -5.172 1.00 95.44 158 LYS A O 1
ATOM 1147 N N . PHE A 1 159 ? 3.247 -5.605 -6.072 1.00 98.12 159 PHE A N 1
ATOM 1148 C CA . PHE A 1 159 ? 3.152 -4.148 -6.025 1.00 98.12 159 PHE A CA 1
ATOM 1149 C C . PHE A 1 159 ? 3.450 -3.491 -7.371 1.00 98.12 159 PHE A C 1
ATOM 1151 O O . PHE A 1 159 ? 4.460 -3.796 -8.004 1.00 98.12 159 PHE A O 1
ATOM 1158 N N . LEU A 1 160 ? 2.621 -2.516 -7.738 1.00 98.69 160 LEU A N 1
ATOM 1159 C CA . LEU A 1 160 ? 2.935 -1.458 -8.690 1.00 98.69 160 LEU A CA 1
ATOM 1160 C C . LEU A 1 160 ? 3.287 -0.182 -7.914 1.00 98.69 160 LEU A C 1
ATOM 1162 O O . LEU A 1 160 ? 2.462 0.349 -7.175 1.00 98.69 160 LEU A O 1
ATOM 1166 N N . SER A 1 161 ? 4.502 0.331 -8.048 1.00 98.56 161 SER A N 1
ATOM 1167 C CA . SER A 1 161 ? 4.993 1.407 -7.189 1.00 98.56 161 SER A CA 1
ATOM 1168 C C . SER A 1 161 ? 5.531 2.618 -7.941 1.00 98.56 161 SER A C 1
ATOM 1170 O O . SER A 1 161 ? 6.059 2.515 -9.045 1.00 98.56 161 SER A O 1
ATOM 1172 N N . THR A 1 162 ? 5.377 3.796 -7.339 1.00 98.50 162 THR A N 1
ATOM 1173 C CA . THR A 1 162 ? 5.869 5.075 -7.874 1.00 98.50 162 THR A CA 1
ATOM 1174 C C . THR A 1 162 ? 6.199 6.048 -6.736 1.00 98.50 162 THR A C 1
ATOM 1176 O O . THR A 1 162 ? 6.037 5.740 -5.555 1.00 98.50 162 THR A O 1
ATOM 1179 N N . ALA A 1 163 ? 6.676 7.241 -7.070 1.00 97.50 163 ALA A N 1
ATOM 1180 C CA . ALA A 1 163 ? 6.987 8.273 -6.091 1.00 97.50 163 ALA A CA 1
ATOM 1181 C C . ALA A 1 163 ? 5.728 8.965 -5.535 1.00 97.50 163 ALA A C 1
ATOM 1183 O O . ALA A 1 163 ? 4.761 9.206 -6.257 1.00 97.50 163 ALA A O 1
ATOM 1184 N N . LEU A 1 164 ? 5.766 9.358 -4.260 1.00 97.25 164 LEU A N 1
ATOM 1185 C CA . LEU A 1 164 ? 4.637 9.928 -3.517 1.00 97.25 164 LEU A CA 1
ATOM 1186 C C . LEU A 1 164 ? 4.119 11.252 -4.082 1.00 97.25 164 LEU A C 1
ATOM 1188 O O . LEU A 1 164 ? 2.932 11.530 -3.978 1.00 97.25 164 LEU A O 1
ATOM 1192 N N . PHE A 1 165 ? 4.943 12.037 -4.774 1.00 95.12 165 PHE A N 1
ATOM 1193 C CA . PHE A 1 165 ? 4.464 13.243 -5.462 1.00 95.12 165 PHE A CA 1
ATOM 1194 C C . PHE A 1 165 ? 3.444 12.946 -6.585 1.00 95.12 165 PHE A C 1
ATOM 1196 O O . PHE A 1 165 ? 2.844 13.869 -7.132 1.00 95.12 165 PHE A O 1
ATOM 1203 N N . LYS A 1 166 ? 3.221 11.668 -6.933 1.00 95.69 166 LYS A N 1
ATOM 1204 C CA . LYS A 1 166 ? 2.134 11.194 -7.804 1.00 95.69 166 LYS A CA 1
ATOM 1205 C C . LYS A 1 166 ? 0.852 10.814 -7.048 1.00 95.69 166 LYS A C 1
ATOM 1207 O O . LYS A 1 166 ? -0.060 10.282 -7.667 1.00 95.69 166 LYS A O 1
ATOM 1212 N N . TRP A 1 167 ? 0.751 11.081 -5.745 1.00 95.69 167 TRP A N 1
ATOM 1213 C CA . TRP A 1 167 ? -0.375 10.674 -4.890 1.00 95.69 167 TRP A CA 1
ATOM 1214 C C . TRP A 1 167 ? -1.762 11.024 -5.459 1.00 95.69 167 TRP A C 1
ATOM 1216 O O . TRP A 1 167 ? -2.677 10.196 -5.415 1.00 95.69 167 TRP A O 1
ATOM 1226 N N . HIS A 1 168 ? -1.890 12.230 -6.025 1.00 94.62 168 HIS A N 1
ATOM 1227 C CA . HIS A 1 168 ? -3.126 12.759 -6.616 1.00 94.62 168 HIS A CA 1
ATOM 1228 C C . HIS A 1 168 ? -3.316 12.405 -8.103 1.00 94.62 168 HIS A C 1
ATOM 1230 O O . HIS A 1 168 ? -4.294 12.819 -8.717 1.00 94.62 168 HIS A O 1
ATOM 1236 N N . ASP A 1 169 ? -2.389 11.663 -8.710 1.00 94.94 169 ASP A N 1
ATOM 1237 C CA . ASP A 1 169 ? -2.500 11.219 -10.098 1.00 94.94 169 ASP A CA 1
ATOM 1238 C C . ASP A 1 169 ? -3.277 9.896 -10.151 1.00 94.94 169 ASP A C 1
ATOM 1240 O O . ASP A 1 169 ? -2.813 8.857 -9.677 1.00 94.94 169 ASP A O 1
ATOM 1244 N N . HIS A 1 170 ? -4.477 9.917 -10.728 1.00 94.94 170 HIS A N 1
ATOM 1245 C CA . HIS A 1 170 ? -5.338 8.734 -10.788 1.00 94.94 170 HIS A CA 1
ATOM 1246 C C . HIS A 1 170 ? -4.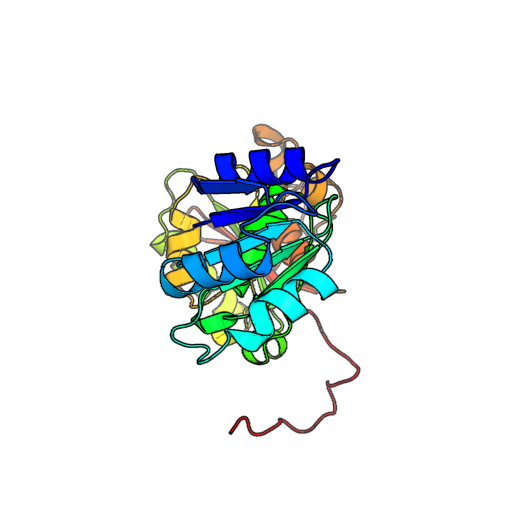832 7.650 -11.755 1.00 94.94 170 HIS A C 1
ATOM 1248 O O . HIS A 1 170 ? -5.281 6.506 -11.664 1.00 94.94 170 HIS A O 1
ATOM 1254 N N . SER A 1 171 ? -3.876 7.958 -12.639 1.00 97.50 171 SER A N 1
ATOM 1255 C CA . SER A 1 171 ? -3.418 7.042 -13.694 1.00 97.50 171 SER A CA 1
ATOM 1256 C C . SER A 1 171 ? -2.776 5.777 -13.125 1.00 97.50 171 SER A C 1
ATOM 1258 O O . SER A 1 171 ? -3.046 4.678 -13.603 1.00 97.50 171 SER A O 1
ATOM 1260 N N . ILE A 1 172 ? -1.979 5.905 -12.058 1.00 96.56 172 ILE A N 1
ATOM 1261 C CA . ILE A 1 172 ? -1.351 4.748 -11.402 1.00 96.56 172 ILE A CA 1
ATOM 1262 C C . ILE A 1 172 ? -2.386 3.841 -10.731 1.00 96.56 172 ILE A C 1
ATOM 1264 O O . ILE A 1 172 ? -2.270 2.621 -10.796 1.00 96.56 172 ILE A O 1
ATOM 1268 N N . ARG A 1 173 ? -3.429 4.435 -10.140 1.00 97.12 173 ARG A N 1
ATOM 1269 C CA . ARG A 1 173 ? -4.523 3.711 -9.477 1.00 97.12 173 ARG A CA 1
ATOM 1270 C C . ARG A 1 173 ? -5.362 2.957 -10.505 1.00 97.12 173 ARG A C 1
ATOM 1272 O O . ARG A 1 173 ? -5.686 1.793 -10.296 1.00 97.12 173 ARG A O 1
ATOM 1279 N N . GLN A 1 174 ? -5.645 3.592 -11.644 1.00 97.81 174 GLN A N 1
ATOM 1280 C CA . GLN A 1 174 ? -6.314 2.953 -12.775 1.00 97.81 174 GLN A CA 1
ATOM 1281 C C . GLN A 1 174 ? -5.491 1.778 -13.325 1.00 97.81 174 GLN A C 1
ATOM 1283 O O . GLN A 1 174 ? -6.046 0.706 -13.548 1.00 97.81 174 GLN A O 1
ATOM 1288 N N . ALA A 1 175 ? -4.180 1.959 -13.514 1.00 98.38 175 ALA A N 1
ATOM 1289 C CA . ALA A 1 175 ? -3.301 0.896 -13.998 1.00 98.38 175 ALA A CA 1
ATOM 1290 C C . ALA A 1 175 ? -3.226 -0.281 -13.014 1.00 98.38 175 ALA A C 1
ATOM 1292 O O . ALA A 1 175 ? -3.330 -1.434 -13.420 1.00 98.38 175 ALA A O 1
ATOM 1293 N N . ALA A 1 176 ? -3.100 0.001 -11.714 1.00 97.69 176 ALA A N 1
ATOM 1294 C CA . ALA A 1 176 ? -3.091 -1.024 -10.674 1.00 97.69 176 ALA A CA 1
ATOM 1295 C C . ALA A 1 176 ? -4.397 -1.834 -10.653 1.00 97.69 176 ALA A C 1
ATOM 1297 O O . ALA A 1 176 ? -4.352 -3.062 -10.574 1.00 97.69 176 ALA A O 1
ATOM 1298 N N . ALA A 1 177 ? -5.544 -1.162 -10.807 1.00 96.69 177 ALA A N 1
ATOM 1299 C CA . ALA A 1 177 ? -6.845 -1.817 -10.918 1.00 96.69 177 ALA A CA 1
ATOM 1300 C C . ALA A 1 177 ? -6.941 -2.713 -12.166 1.00 96.69 177 ALA A C 1
ATOM 1302 O O . ALA A 1 177 ? -7.383 -3.853 -12.052 1.00 96.69 177 ALA A O 1
ATOM 1303 N N . GLY A 1 178 ? -6.478 -2.243 -13.332 1.00 97.25 178 GLY A N 1
ATOM 1304 C CA . GLY A 1 178 ? -6.445 -3.044 -14.567 1.00 97.25 178 GLY A CA 1
ATOM 1305 C C . GLY A 1 178 ? -5.512 -4.260 -14.490 1.00 97.25 178 GLY A C 1
ATOM 1306 O O . GLY A 1 178 ? -5.774 -5.297 -15.100 1.00 97.25 178 GLY A O 1
ATOM 1307 N N . LEU A 1 179 ? -4.444 -4.163 -13.695 1.00 97.12 179 LEU A N 1
ATOM 1308 C CA . LEU A 1 179 ? -3.486 -5.248 -13.464 1.00 97.12 179 LEU A CA 1
ATOM 1309 C C . LEU A 1 179 ? -3.895 -6.208 -12.332 1.00 97.12 179 LEU A C 1
ATOM 1311 O O . LEU A 1 179 ? -3.344 -7.303 -12.262 1.00 97.12 179 LEU A O 1
ATOM 1315 N N . GLY A 1 180 ? -4.818 -5.822 -11.445 1.00 95.62 180 GLY A N 1
ATOM 1316 C CA . GLY A 1 180 ? -5.186 -6.623 -10.268 1.00 95.62 180 GLY A CA 1
ATOM 1317 C C . GLY A 1 180 ? -4.082 -6.693 -9.200 1.00 95.62 180 GLY A C 1
ATOM 1318 O O . GLY A 1 180 ? -3.886 -7.728 -8.550 1.00 95.62 180 GLY A O 1
ATOM 1319 N N . VAL A 1 181 ? -3.324 -5.605 -9.033 1.00 96.38 181 VAL A N 1
ATOM 1320 C CA . VAL A 1 181 ? -2.173 -5.522 -8.116 1.00 96.38 181 VAL A CA 1
ATOM 1321 C C . VAL A 1 181 ? -2.350 -4.396 -7.104 1.00 96.38 181 VAL A C 1
ATOM 1323 O O . VAL A 1 181 ? -3.042 -3.413 -7.367 1.00 96.38 181 VAL A O 1
ATOM 1326 N N . LEU A 1 182 ? -1.689 -4.517 -5.952 1.00 97.19 182 LEU A N 1
ATOM 1327 C CA . LEU A 1 182 ? -1.622 -3.415 -4.996 1.00 97.19 182 LEU A CA 1
ATOM 1328 C C . LEU A 1 182 ? -0.737 -2.301 -5.552 1.00 97.19 182 LEU A C 1
ATOM 1330 O O . LEU A 1 182 ? 0.232 -2.573 -6.264 1.00 97.19 182 LEU A O 1
ATOM 1334 N N . PHE A 1 183 ? -1.012 -1.054 -5.181 1.00 97.62 183 PHE A N 1
ATOM 1335 C CA . PHE A 1 183 ? -0.137 0.071 -5.491 1.00 97.62 183 PHE A CA 1
ATOM 1336 C C . PHE A 1 183 ? 0.513 0.679 -4.251 1.00 97.62 183 PHE A C 1
ATOM 1338 O O . PHE A 1 183 ? -0.100 0.778 -3.185 1.00 97.62 183 PHE A O 1
ATOM 1345 N N . ARG A 1 184 ? 1.770 1.108 -4.402 1.00 97.75 184 ARG A N 1
ATOM 1346 C CA . ARG A 1 184 ? 2.564 1.748 -3.344 1.00 97.75 184 ARG A CA 1
ATOM 1347 C C . ARG A 1 184 ? 3.144 3.077 -3.805 1.00 97.75 184 ARG A C 1
ATOM 1349 O O . ARG A 1 184 ? 3.509 3.253 -4.967 1.00 97.75 184 ARG A O 1
ATOM 1356 N N . PHE A 1 185 ? 3.287 3.985 -2.852 1.00 98.25 185 PHE A N 1
ATOM 1357 C CA . PHE A 1 185 ? 3.976 5.250 -3.039 1.00 98.25 185 PHE A CA 1
ATOM 1358 C C . PHE A 1 185 ? 5.157 5.349 -2.078 1.00 98.25 185 PHE A C 1
ATOM 1360 O O . PHE A 1 185 ? 5.072 4.867 -0.950 1.00 98.25 185 PHE A O 1
ATOM 1367 N N . PHE A 1 186 ? 6.231 5.997 -2.519 1.00 98.06 186 PHE A N 1
ATOM 1368 C CA . PHE A 1 186 ? 7.429 6.214 -1.707 1.00 98.06 186 PHE A CA 1
ATOM 1369 C C . PHE A 1 186 ? 7.825 7.685 -1.681 1.00 98.06 186 PHE A C 1
ATOM 1371 O O . PHE A 1 186 ? 7.860 8.349 -2.723 1.00 98.06 186 PHE A O 1
ATOM 1378 N N . ALA A 1 187 ? 8.138 8.191 -0.491 1.00 96.06 187 ALA A N 1
ATOM 1379 C CA . ALA A 1 187 ? 8.635 9.546 -0.303 1.00 96.06 187 ALA A CA 1
ATOM 1380 C C . ALA A 1 187 ? 10.019 9.718 -0.954 1.00 96.06 187 ALA A C 1
ATOM 1382 O O . ALA A 1 187 ? 10.777 8.755 -1.116 1.00 96.06 187 ALA A O 1
ATOM 1383 N N . ALA A 1 188 ? 10.364 10.951 -1.330 1.00 95.56 188 ALA A N 1
ATOM 1384 C CA . ALA A 1 188 ? 11.627 11.241 -2.009 1.00 95.56 188 ALA A CA 1
ATOM 1385 C C . ALA A 1 188 ? 12.840 10.822 -1.157 1.00 95.56 188 ALA A C 1
ATOM 1387 O O . ALA A 1 188 ? 13.816 10.293 -1.683 1.00 95.56 188 ALA A O 1
ATOM 1388 N N . GLU A 1 189 ? 12.745 10.966 0.163 1.00 95.06 189 GLU A N 1
ATOM 1389 C CA . GLU A 1 189 ? 13.778 10.602 1.132 1.00 95.06 189 GLU A CA 1
ATOM 1390 C C . GLU A 1 189 ? 14.010 9.089 1.187 1.00 95.06 189 GLU A C 1
ATOM 1392 O O . GLU A 1 189 ? 15.140 8.648 1.395 1.00 95.06 189 GLU A O 1
ATOM 1397 N N . GLN A 1 190 ? 12.958 8.286 0.990 1.00 96.00 190 GLN A N 1
ATOM 1398 C CA . GLN A 1 190 ? 13.080 6.829 0.899 1.00 96.00 190 GLN A CA 1
ATOM 1399 C C . GLN A 1 190 ? 13.766 6.443 -0.414 1.00 96.00 190 GLN A C 1
ATOM 1401 O O . GLN A 1 190 ? 14.711 5.657 -0.406 1.00 96.00 190 GLN A O 1
ATOM 1406 N N . LEU A 1 191 ? 13.340 7.046 -1.529 1.00 96.81 191 LEU A N 1
ATOM 1407 C CA . LEU A 1 191 ? 13.916 6.789 -2.852 1.00 96.81 191 LEU A CA 1
ATOM 1408 C C . LEU A 1 191 ? 15.394 7.192 -2.929 1.00 96.81 191 LEU A C 1
ATOM 1410 O O . LEU A 1 191 ? 16.196 6.467 -3.511 1.00 96.81 191 LEU A O 1
ATOM 1414 N N . ALA A 1 192 ? 15.775 8.310 -2.309 1.00 94.88 192 ALA A N 1
ATOM 1415 C CA . ALA A 1 192 ? 17.147 8.816 -2.309 1.00 94.88 192 ALA A CA 1
ATOM 1416 C C . ALA A 1 192 ? 18.154 7.881 -1.614 1.00 94.88 192 ALA A C 1
ATOM 1418 O O . ALA A 1 192 ? 19.350 7.969 -1.886 1.00 94.88 192 ALA A O 1
ATOM 1419 N N . ARG A 1 193 ? 17.684 6.990 -0.731 1.00 94.44 193 ARG A N 1
ATOM 1420 C CA . ARG A 1 193 ? 18.519 6.028 0.011 1.00 94.44 193 ARG A CA 1
ATOM 1421 C C . ARG A 1 193 ? 18.779 4.730 -0.750 1.00 94.44 193 ARG A C 1
ATOM 1423 O O . ARG A 1 193 ? 19.498 3.875 -0.242 1.00 94.44 193 ARG A O 1
ATOM 1430 N N . VAL A 1 194 ? 18.176 4.561 -1.926 1.00 94.75 194 VAL A N 1
ATOM 1431 C CA . VAL A 1 194 ? 18.251 3.317 -2.692 1.00 94.75 194 VAL A CA 1
ATOM 1432 C C . VAL A 1 194 ? 19.043 3.528 -3.972 1.00 94.75 194 VAL A C 1
ATOM 1434 O O . VAL A 1 194 ? 18.687 4.328 -4.841 1.00 94.75 194 VAL A O 1
ATOM 1437 N N . GLU A 1 195 ? 20.122 2.765 -4.103 1.00 91.75 195 GLU A N 1
ATOM 1438 C CA . GLU A 1 195 ? 20.883 2.697 -5.343 1.00 91.75 195 GLU A CA 1
ATOM 1439 C C . GLU A 1 195 ? 20.176 1.767 -6.333 1.00 91.75 195 GLU A C 1
ATOM 1441 O O . GLU A 1 195 ? 19.755 0.663 -5.989 1.00 91.75 195 GLU A O 1
ATOM 1446 N N . GLY A 1 196 ? 20.023 2.247 -7.567 1.00 87.75 196 GLY A N 1
ATOM 1447 C CA . GLY A 1 196 ? 19.587 1.422 -8.690 1.00 87.75 196 GLY A CA 1
ATOM 1448 C C . GLY A 1 196 ? 20.770 0.696 -9.331 1.00 87.75 196 GLY A C 1
ATOM 1449 O O . GLY A 1 196 ? 21.923 0.921 -8.968 1.00 87.75 196 GLY A O 1
ATOM 1450 N N . VAL A 1 197 ? 20.480 -0.142 -10.323 1.00 89.69 197 VAL A N 1
ATOM 1451 C CA . VAL A 1 197 ? 21.511 -0.803 -11.144 1.00 89.69 197 VAL A CA 1
ATOM 1452 C C . VAL A 1 197 ? 21.851 0.016 -12.390 1.00 89.69 197 VAL A C 1
ATOM 1454 O O . VAL A 1 197 ? 22.943 -0.110 -12.940 1.00 89.69 197 VAL A O 1
ATOM 1457 N N . SER A 1 198 ? 20.927 0.868 -12.840 1.00 90.62 198 SER A N 1
ATOM 1458 C CA . SER A 1 198 ? 21.132 1.740 -13.996 1.00 90.62 198 SER A CA 1
ATOM 1459 C C . SER A 1 198 ? 21.821 3.053 -13.626 1.00 90.62 198 SER A C 1
ATOM 1461 O O . SER A 1 198 ? 21.684 3.569 -12.517 1.00 90.62 198 SER A O 1
ATOM 1463 N N . ALA A 1 199 ? 22.463 3.678 -14.620 1.00 86.38 199 ALA A N 1
ATOM 1464 C CA . ALA A 1 199 ? 22.977 5.038 -14.488 1.00 86.38 199 ALA A CA 1
ATOM 1465 C C . ALA A 1 199 ? 21.862 6.042 -14.097 1.00 86.38 199 ALA A C 1
ATOM 1467 O O . ALA A 1 199 ? 20.719 5.912 -14.575 1.00 86.38 199 ALA A O 1
ATOM 1468 N N . PRO A 1 200 ? 22.182 7.082 -13.296 1.00 88.19 200 PRO A N 1
ATOM 1469 C CA . PRO A 1 200 ? 21.198 8.046 -12.817 1.00 88.19 200 PRO A CA 1
ATOM 1470 C C . PRO A 1 200 ? 20.329 8.657 -13.928 1.00 88.19 200 PRO A C 1
ATOM 1472 O O . PRO A 1 200 ? 20.780 8.955 -15.035 1.00 88.19 200 PRO A O 1
ATOM 1475 N N . SER A 1 201 ? 19.042 8.836 -13.643 1.00 88.94 201 SER A N 1
ATOM 1476 C CA . SER A 1 201 ? 18.069 9.436 -14.554 1.00 88.94 201 SER A CA 1
ATOM 1477 C C . SER A 1 201 ? 18.205 10.953 -14.557 1.00 88.94 201 SER A C 1
ATOM 1479 O O . SER A 1 201 ? 17.850 11.613 -13.583 1.00 88.94 201 SER A O 1
ATOM 1481 N N . GLN A 1 202 ? 18.621 11.528 -15.688 1.00 88.94 202 GLN A N 1
ATOM 1482 C CA . GLN A 1 202 ? 18.691 12.985 -15.830 1.00 88.94 202 GLN A CA 1
ATOM 1483 C C . GLN A 1 202 ? 17.340 13.671 -15.578 1.00 88.94 202 GLN A C 1
ATOM 1485 O O . GLN A 1 202 ? 17.297 14.758 -15.013 1.00 88.94 202 GLN A O 1
ATOM 1490 N N . ALA A 1 203 ? 16.228 13.047 -15.985 1.00 84.88 203 ALA A N 1
ATOM 1491 C CA . ALA A 1 203 ? 14.895 13.587 -15.728 1.00 84.88 203 ALA A CA 1
ATOM 1492 C C . ALA A 1 203 ? 14.562 13.585 -14.227 1.00 84.88 203 ALA A C 1
ATOM 1494 O O . ALA A 1 203 ? 14.016 14.563 -13.727 1.00 84.88 203 ALA A O 1
ATOM 1495 N N . ALA A 1 204 ? 14.924 12.519 -13.504 1.00 85.69 204 ALA A N 1
ATOM 1496 C CA . ALA A 1 204 ? 14.690 12.445 -12.064 1.00 85.69 204 ALA A CA 1
ATOM 1497 C C . ALA A 1 204 ? 15.569 13.437 -11.287 1.00 85.69 204 ALA A C 1
ATOM 1499 O O . ALA A 1 204 ? 15.077 14.090 -10.369 1.00 85.69 204 ALA A O 1
ATOM 1500 N N . ILE A 1 205 ? 16.825 13.620 -11.710 1.00 91.06 205 ILE A N 1
ATOM 1501 C CA . ILE A 1 205 ? 17.739 14.606 -11.121 1.00 91.06 205 ILE A CA 1
ATOM 1502 C C . ILE A 1 205 ? 17.178 16.015 -11.317 1.00 91.06 205 ILE A C 1
ATOM 1504 O O . ILE A 1 205 ? 17.032 16.754 -10.350 1.00 91.06 205 ILE A O 1
ATOM 1508 N N . ARG A 1 206 ? 16.813 16.372 -12.557 1.00 89.50 206 ARG A N 1
ATOM 1509 C CA . ARG A 1 206 ? 16.345 17.725 -12.896 1.00 89.50 206 ARG A CA 1
ATOM 1510 C C . ARG A 1 206 ? 15.047 18.121 -12.198 1.00 89.50 206 ARG A C 1
ATOM 1512 O O . ARG A 1 206 ? 14.888 19.289 -11.871 1.00 89.50 206 ARG A O 1
ATOM 1519 N N . HIS A 1 207 ? 14.110 17.189 -12.028 1.00 87.31 207 HIS A N 1
ATOM 1520 C CA . HIS A 1 207 ? 12.768 17.519 -11.535 1.00 87.31 207 HIS A CA 1
ATOM 1521 C C . HIS A 1 207 ? 12.542 17.189 -10.060 1.00 87.31 207 HIS A C 1
ATOM 1523 O O . HIS A 1 207 ? 11.669 17.793 -9.445 1.00 87.31 207 HIS A O 1
ATOM 1529 N N . PHE A 1 208 ? 13.291 16.236 -9.500 1.00 87.44 208 PHE A N 1
ATOM 1530 C CA . PHE A 1 208 ? 13.014 15.692 -8.168 1.00 87.44 208 PHE A CA 1
ATOM 1531 C C . PHE A 1 208 ? 14.262 15.555 -7.292 1.00 87.44 208 PHE A C 1
ATOM 1533 O O . PHE A 1 208 ? 14.144 15.085 -6.166 1.00 87.44 208 PHE A O 1
ATOM 1540 N N . SER A 1 209 ? 15.451 15.919 -7.790 1.00 90.12 209 SER A N 1
ATOM 1541 C CA . SER A 1 209 ? 16.727 15.697 -7.092 1.00 90.12 209 SER A CA 1
ATOM 1542 C C . SER A 1 209 ? 16.958 14.225 -6.712 1.00 90.12 209 SER A C 1
ATOM 1544 O O . SER A 1 209 ? 17.592 13.920 -5.705 1.00 90.12 209 SER A O 1
ATOM 1546 N N . LEU A 1 210 ? 16.444 13.299 -7.531 1.00 91.25 210 LEU A N 1
ATOM 1547 C CA . LEU A 1 210 ? 16.553 11.852 -7.328 1.00 91.25 210 LEU A CA 1
ATOM 1548 C C . LEU A 1 210 ? 17.436 11.205 -8.394 1.00 91.25 210 LEU A C 1
ATOM 1550 O O . LEU A 1 210 ? 17.385 11.568 -9.568 1.00 91.25 210 LEU A O 1
ATOM 1554 N N . LYS A 1 211 ? 18.182 10.162 -8.012 1.00 89.25 211 LYS A N 1
ATOM 1555 C CA . LYS A 1 211 ? 18.958 9.338 -8.958 1.00 89.25 211 LYS A CA 1
ATOM 1556 C C . LYS A 1 211 ? 18.059 8.529 -9.897 1.00 89.25 211 LYS A C 1
ATOM 1558 O O . LYS A 1 211 ? 18.449 8.221 -11.018 1.00 89.25 211 LYS A O 1
ATOM 1563 N N . GLY A 1 212 ? 16.845 8.205 -9.472 1.00 93.81 212 GLY A N 1
ATOM 1564 C CA . GLY A 1 212 ? 15.879 7.429 -10.237 1.00 93.81 212 GLY A CA 1
ATOM 1565 C C . GLY A 1 212 ? 14.559 7.302 -9.485 1.00 93.81 212 GLY A C 1
ATOM 1566 O O . GLY A 1 212 ? 14.429 7.785 -8.363 1.00 93.81 212 GLY A O 1
ATOM 1567 N N . VAL A 1 213 ? 13.572 6.686 -10.137 1.00 96.75 213 VAL A N 1
ATOM 1568 C CA . VAL A 1 213 ? 12.259 6.408 -9.534 1.00 96.75 213 VAL A CA 1
ATOM 1569 C C . VAL A 1 213 ? 11.905 4.939 -9.714 1.00 96.75 213 VAL A C 1
ATOM 1571 O O . VAL A 1 213 ? 11.693 4.250 -8.727 1.00 96.75 213 VAL A O 1
ATOM 1574 N N . SER A 1 214 ? 11.872 4.442 -10.955 1.00 97.94 214 SER A N 1
ATOM 1575 C CA . SER A 1 214 ? 11.371 3.096 -11.261 1.00 97.94 214 SER A CA 1
ATOM 1576 C C . SER A 1 214 ? 12.137 1.985 -10.538 1.00 97.94 214 SER A C 1
ATOM 1578 O O . SER A 1 214 ? 11.523 1.161 -9.875 1.00 97.94 214 SER A O 1
ATOM 1580 N N . GLU A 1 215 ? 13.470 1.967 -10.601 1.00 98.06 215 GLU A N 1
ATOM 1581 C CA . GLU A 1 215 ? 14.263 0.925 -9.926 1.00 98.06 215 GLU A CA 1
ATOM 1582 C C . GLU A 1 215 ? 14.162 1.037 -8.403 1.00 98.06 215 GLU A C 1
ATOM 1584 O O . GLU A 1 215 ? 13.904 0.043 -7.731 1.00 98.06 215 GLU A O 1
ATOM 1589 N N . GLN A 1 216 ? 14.272 2.254 -7.863 1.00 97.88 216 GLN A N 1
ATOM 1590 C CA . GLN A 1 216 ? 14.151 2.522 -6.429 1.00 97.88 216 GLN A CA 1
ATOM 1591 C C . GLN A 1 216 ? 12.797 2.067 -5.877 1.00 97.88 216 GLN A C 1
ATOM 1593 O O . GLN A 1 216 ? 12.744 1.425 -4.832 1.00 97.88 216 GLN A O 1
ATOM 1598 N N . CYS A 1 217 ? 11.707 2.352 -6.593 1.00 98.12 217 CYS A N 1
ATOM 1599 C CA . CYS A 1 217 ? 10.366 1.917 -6.213 1.00 98.12 217 CYS A CA 1
ATOM 1600 C C . CYS A 1 217 ? 10.239 0.388 -6.253 1.00 98.12 217 CYS A C 1
ATOM 1602 O O . CYS A 1 217 ? 9.711 -0.201 -5.307 1.00 98.12 217 CYS A O 1
ATOM 1604 N N . ALA A 1 218 ? 10.744 -0.261 -7.310 1.00 98.25 218 ALA A N 1
ATOM 1605 C CA . ALA A 1 218 ? 10.703 -1.718 -7.435 1.00 98.25 218 ALA A CA 1
ATOM 1606 C C . ALA A 1 218 ? 11.459 -2.399 -6.279 1.00 98.25 218 ALA A C 1
ATOM 1608 O O . ALA A 1 218 ? 10.937 -3.327 -5.664 1.00 98.25 218 ALA A O 1
ATOM 1609 N N . LEU A 1 219 ? 12.642 -1.883 -5.929 1.00 97.75 219 LEU A N 1
ATOM 1610 C CA . LEU A 1 219 ? 13.471 -2.392 -4.834 1.00 97.75 219 LEU A CA 1
ATOM 1611 C C . LEU A 1 219 ? 12.833 -2.150 -3.456 1.00 97.75 219 LEU A C 1
ATOM 1613 O O . LEU A 1 219 ? 12.691 -3.079 -2.669 1.00 97.75 219 LEU A O 1
ATOM 1617 N N . LEU A 1 220 ? 12.371 -0.933 -3.155 1.00 97.00 220 LEU A N 1
ATOM 1618 C CA . LEU A 1 220 ? 11.740 -0.632 -1.857 1.00 97.00 220 LEU A CA 1
ATOM 1619 C C . LEU A 1 220 ? 10.448 -1.417 -1.600 1.00 97.00 220 LEU A C 1
ATOM 1621 O O . LEU A 1 220 ? 9.998 -1.528 -0.461 1.00 97.00 220 LEU A O 1
ATOM 1625 N N . SER A 1 221 ? 9.823 -1.942 -2.653 1.00 96.88 221 SER A N 1
ATOM 1626 C CA . SER A 1 221 ? 8.560 -2.669 -2.538 1.00 96.88 221 SER A CA 1
ATOM 1627 C C . SER A 1 221 ? 8.707 -4.059 -1.916 1.00 96.88 221 SER A C 1
ATOM 1629 O O . SER A 1 221 ? 7.701 -4.617 -1.480 1.00 96.88 221 SER A O 1
ATOM 1631 N N . LEU A 1 222 ? 9.919 -4.609 -1.868 1.00 95.12 222 LEU A N 1
ATOM 1632 C CA . LEU A 1 222 ? 10.192 -6.013 -1.561 1.00 95.12 222 LEU A CA 1
ATOM 1633 C C . LEU A 1 222 ? 11.269 -6.159 -0.468 1.00 95.12 222 LEU A C 1
ATOM 1635 O O . LEU A 1 222 ? 11.891 -5.182 -0.042 1.00 95.12 222 LEU A O 1
ATOM 1639 N N . LYS A 1 223 ? 11.497 -7.383 0.011 1.00 91.06 223 LYS A N 1
ATOM 1640 C CA . LYS A 1 223 ? 12.544 -7.727 0.982 1.00 91.06 223 LYS A CA 1
ATOM 1641 C C . LYS A 1 223 ? 13.671 -8.488 0.287 1.00 91.06 223 LYS A C 1
ATOM 1643 O O . LYS A 1 223 ? 13.437 -9.493 -0.365 1.00 91.06 223 LYS A O 1
ATOM 1648 N N . ASN A 1 224 ? 14.904 -8.003 0.452 1.00 90.88 224 ASN A N 1
ATOM 1649 C CA . ASN A 1 224 ? 16.104 -8.532 -0.216 1.00 90.88 224 ASN A CA 1
ATOM 1650 C C . ASN A 1 224 ? 15.932 -8.760 -1.738 1.00 90.88 224 ASN A C 1
ATOM 1652 O O . ASN A 1 224 ? 16.222 -9.852 -2.229 1.00 90.88 224 ASN A O 1
ATOM 1656 N N . PRO A 1 225 ? 15.433 -7.766 -2.493 1.00 95.38 225 PRO A N 1
ATOM 1657 C CA . PRO A 1 225 ? 15.122 -7.951 -3.903 1.00 95.38 225 PRO A CA 1
ATOM 1658 C C . PRO A 1 225 ? 16.345 -7.923 -4.817 1.00 95.38 225 PRO A C 1
ATOM 1660 O O . PRO A 1 225 ? 17.382 -7.342 -4.497 1.00 95.38 225 PRO A O 1
ATOM 1663 N N . GLN A 1 226 ? 16.150 -8.438 -6.026 1.00 95.00 226 GLN A N 1
ATOM 1664 C CA . GLN A 1 226 ? 17.041 -8.256 -7.165 1.00 95.00 226 GLN A CA 1
ATOM 1665 C C . GLN A 1 226 ? 16.287 -7.629 -8.339 1.00 95.00 226 GLN A C 1
ATOM 1667 O O . GLN A 1 226 ? 15.123 -7.947 -8.587 1.00 95.00 226 GLN A O 1
ATOM 1672 N N . ILE A 1 227 ? 16.955 -6.743 -9.082 1.00 97.56 227 ILE A N 1
ATOM 1673 C CA . ILE A 1 227 ? 16.428 -6.232 -10.350 1.00 97.56 227 ILE A CA 1
ATOM 1674 C C . ILE A 1 227 ? 16.483 -7.353 -11.389 1.00 97.56 227 ILE A C 1
ATOM 1676 O O . ILE A 1 227 ? 17.560 -7.851 -11.703 1.00 97.56 227 ILE A O 1
ATOM 1680 N N . ILE A 1 228 ? 15.326 -7.702 -11.953 1.00 97.00 228 ILE A N 1
ATOM 1681 C CA . ILE A 1 228 ? 15.217 -8.652 -13.070 1.00 97.00 228 ILE A CA 1
ATOM 1682 C C . ILE A 1 228 ? 15.083 -7.932 -14.416 1.00 97.00 228 ILE A C 1
ATOM 1684 O O . ILE A 1 228 ? 15.491 -8.459 -15.445 1.00 97.00 228 ILE A O 1
ATOM 1688 N N . LEU A 1 229 ? 14.539 -6.709 -14.405 1.00 98.25 229 LEU A N 1
ATOM 1689 C CA . LEU A 1 229 ? 14.501 -5.823 -15.561 1.00 98.25 229 LEU A CA 1
ATOM 1690 C C . LEU A 1 229 ? 14.949 -4.425 -15.137 1.00 98.25 229 LEU A C 1
ATOM 1692 O O . LEU A 1 229 ? 14.192 -3.730 -14.445 1.00 98.25 229 LEU A O 1
ATOM 1696 N N . PRO A 1 230 ? 16.156 -3.999 -15.551 1.00 97.81 230 PRO A N 1
ATOM 1697 C CA . PRO A 1 230 ? 16.607 -2.630 -15.370 1.00 97.81 230 PRO A CA 1
ATOM 1698 C C . PRO A 1 230 ? 15.675 -1.632 -16.052 1.00 97.81 230 PRO A C 1
ATOM 1700 O O . PRO A 1 230 ? 14.839 -1.983 -16.894 1.00 97.81 230 PRO A O 1
ATOM 1703 N N . ARG A 1 231 ? 15.853 -0.358 -15.706 1.00 96.38 231 ARG A N 1
ATOM 1704 C CA . ARG A 1 231 ? 15.084 0.772 -16.230 1.00 96.38 231 ARG A CA 1
ATOM 1705 C C . ARG A 1 231 ? 14.868 0.680 -17.750 1.00 96.38 231 ARG A C 1
ATOM 1707 O O . ARG A 1 231 ? 15.756 0.995 -18.539 1.00 96.38 231 ARG A O 1
ATOM 1714 N N . THR A 1 232 ? 13.642 0.352 -18.142 1.00 98.19 232 THR A N 1
ATOM 1715 C CA . THR A 1 232 ? 13.199 0.191 -19.530 1.00 98.19 232 THR A CA 1
ATOM 1716 C C . THR A 1 232 ? 12.143 1.240 -19.853 1.00 98.19 232 THR A C 1
ATOM 1718 O O . THR A 1 232 ? 11.204 1.438 -19.088 1.00 98.19 232 THR A O 1
ATOM 1721 N N . ILE A 1 233 ? 12.285 1.935 -20.980 1.00 97.75 233 ILE A N 1
ATOM 1722 C CA . ILE A 1 233 ? 11.332 2.966 -21.411 1.00 97.75 233 ILE A CA 1
ATOM 1723 C C . ILE A 1 233 ? 10.382 2.365 -22.448 1.00 97.75 233 ILE A C 1
ATOM 1725 O O . ILE A 1 233 ? 10.828 1.813 -23.452 1.00 97.75 233 ILE A O 1
ATOM 1729 N N . VAL A 1 234 ? 9.078 2.504 -22.213 1.00 98.31 234 VAL A N 1
ATOM 1730 C CA . VAL A 1 234 ? 8.001 2.123 -23.131 1.00 98.31 234 VAL A CA 1
ATOM 1731 C C . VAL A 1 234 ? 7.056 3.317 -23.264 1.00 98.31 234 VAL A C 1
ATOM 1733 O O . VAL A 1 234 ? 6.308 3.654 -22.346 1.00 98.31 234 VAL A O 1
ATOM 1736 N N . GLY A 1 235 ? 7.129 4.011 -24.402 1.00 96.56 235 GLY A N 1
ATOM 1737 C CA . GLY A 1 235 ? 6.342 5.222 -24.642 1.00 96.56 235 GLY A CA 1
ATOM 1738 C C . GLY A 1 235 ? 6.596 6.310 -23.579 1.00 96.56 235 GLY A C 1
ATOM 1739 O O . GLY A 1 235 ? 7.751 6.687 -23.356 1.00 96.56 235 GLY A O 1
ATOM 1740 N N . PRO A 1 236 ? 5.553 6.855 -22.919 1.00 97.25 236 PRO A N 1
ATOM 1741 C CA . PRO A 1 236 ? 5.705 7.887 -21.891 1.00 97.25 236 PRO A CA 1
ATOM 1742 C C . PRO A 1 236 ? 6.040 7.328 -20.495 1.00 97.25 236 PRO A C 1
ATOM 1744 O O . PRO A 1 236 ? 6.099 8.105 -19.533 1.00 97.25 236 PRO A O 1
ATOM 1747 N N . VAL A 1 237 ? 6.244 6.011 -20.375 1.00 98.56 237 VAL A N 1
ATOM 1748 C CA . VAL A 1 237 ? 6.414 5.289 -19.112 1.00 98.56 237 VAL A CA 1
ATOM 1749 C C . VAL A 1 237 ? 7.794 4.644 -19.060 1.00 98.56 237 VAL A C 1
ATOM 1751 O O . VAL A 1 237 ? 8.321 4.127 -20.039 1.00 98.56 237 VAL A O 1
ATOM 1754 N N . THR A 1 238 ? 8.407 4.701 -17.890 1.00 98.44 238 THR A N 1
ATOM 1755 C CA . THR A 1 238 ? 9.641 4.009 -17.538 1.00 98.44 238 THR A CA 1
ATOM 1756 C C . THR A 1 238 ? 9.297 2.950 -16.508 1.00 98.44 238 THR A C 1
ATOM 1758 O O . THR A 1 238 ? 8.666 3.272 -15.505 1.00 98.44 238 THR A O 1
ATOM 1761 N N . VAL A 1 239 ? 9.718 1.715 -16.742 1.00 98.75 239 VAL A N 1
ATOM 1762 C CA . VAL A 1 239 ? 9.396 0.543 -15.929 1.00 98.75 239 VAL A CA 1
ATOM 1763 C C . VAL A 1 239 ? 10.694 -0.110 -15.470 1.00 98.75 239 VAL A C 1
ATOM 1765 O O . VAL A 1 239 ? 11.664 -0.182 -16.223 1.00 98.75 239 VAL A O 1
ATOM 1768 N N . ALA A 1 240 ? 10.720 -0.581 -14.233 1.00 98.75 240 ALA A N 1
ATOM 1769 C CA . ALA A 1 240 ? 11.711 -1.526 -13.745 1.00 98.75 240 ALA A CA 1
ATOM 1770 C C . ALA A 1 240 ? 10.985 -2.644 -13.000 1.00 98.75 240 ALA A C 1
ATOM 1772 O O . ALA A 1 240 ? 9.946 -2.400 -12.380 1.00 98.75 240 ALA A O 1
ATOM 1773 N N . VAL A 1 241 ? 11.533 -3.853 -13.057 1.00 98.75 241 VAL A N 1
ATOM 1774 C CA . VAL A 1 241 ? 10.953 -5.015 -12.382 1.00 98.75 241 VAL A CA 1
ATOM 1775 C C . VAL A 1 241 ? 11.989 -5.599 -11.436 1.00 98.75 241 VAL A C 1
ATOM 1777 O O . VAL A 1 241 ? 13.143 -5.816 -11.817 1.00 98.75 241 VAL A O 1
ATOM 1780 N N . ALA A 1 242 ? 11.564 -5.842 -10.203 1.00 98.44 242 ALA A N 1
ATOM 1781 C CA . ALA A 1 242 ? 12.339 -6.514 -9.177 1.00 98.44 242 ALA A CA 1
ATOM 1782 C C . ALA A 1 242 ? 11.621 -7.789 -8.729 1.00 98.44 242 ALA A C 1
ATOM 1784 O O . ALA A 1 242 ? 10.394 -7.885 -8.823 1.00 98.44 242 ALA A O 1
ATOM 1785 N N . ARG A 1 243 ? 12.385 -8.749 -8.215 1.00 96.44 243 ARG A N 1
ATOM 1786 C CA . ARG A 1 243 ? 11.874 -9.975 -7.600 1.00 96.44 243 ARG A CA 1
ATOM 1787 C C . ARG A 1 243 ? 12.529 -10.185 -6.243 1.00 96.44 243 ARG A C 1
ATOM 1789 O O . ARG A 1 243 ? 13.707 -9.882 -6.083 1.00 96.44 243 ARG A O 1
ATOM 1796 N N . GLU A 1 244 ? 11.770 -10.698 -5.287 1.00 92.81 244 GLU A N 1
ATOM 1797 C CA . GLU A 1 244 ? 12.298 -11.259 -4.044 1.00 92.81 244 GLU A CA 1
ATOM 1798 C C . GLU A 1 244 ? 12.253 -12.782 -4.114 1.00 92.81 244 GLU A C 1
ATOM 1800 O O . GLU A 1 244 ? 11.259 -13.368 -4.550 1.00 92.81 244 GLU A O 1
ATOM 1805 N N . ASP A 1 245 ? 13.342 -13.410 -3.685 1.00 83.25 245 ASP A N 1
ATOM 1806 C CA . ASP A 1 245 ? 13.435 -14.856 -3.564 1.00 83.25 245 ASP A CA 1
ATOM 1807 C C . ASP A 1 245 ? 13.353 -15.228 -2.083 1.00 83.25 245 ASP A C 1
ATOM 1809 O O . ASP A 1 245 ? 13.894 -14.547 -1.207 1.00 83.25 245 ASP A O 1
ATOM 1813 N N . TYR A 1 246 ? 12.694 -16.341 -1.793 1.00 74.75 246 TYR A N 1
ATOM 1814 C CA . TYR A 1 246 ? 12.512 -16.804 -0.428 1.00 74.75 246 TYR A CA 1
ATOM 1815 C C . TYR A 1 246 ? 13.098 -18.210 -0.271 1.00 74.75 246 TYR A C 1
ATOM 1817 O O . TYR A 1 246 ? 12.432 -19.220 -0.521 1.00 74.75 246 TYR A O 1
ATOM 1825 N N . PRO A 1 247 ? 14.357 -18.302 0.174 1.00 66.00 247 PRO A N 1
ATOM 1826 C CA . PRO A 1 247 ? 15.095 -19.560 0.176 1.00 66.00 247 PRO A CA 1
ATOM 1827 C C . PRO A 1 247 ? 14.468 -20.623 1.087 1.00 66.00 247 PRO A C 1
ATOM 1829 O O . PRO A 1 247 ? 14.592 -21.810 0.811 1.00 66.00 247 PRO A O 1
ATOM 1832 N N . LEU A 1 248 ? 13.751 -20.210 2.139 1.00 68.62 248 LEU A N 1
ATOM 1833 C CA . LEU A 1 248 ? 13.111 -21.128 3.087 1.00 68.62 248 LEU A CA 1
ATOM 1834 C C . LEU A 1 248 ? 11.945 -21.927 2.487 1.00 68.62 248 LEU A C 1
ATOM 1836 O O . LEU A 1 248 ? 11.636 -22.995 3.006 1.00 68.62 248 LEU A O 1
ATOM 1840 N N . TRP A 1 249 ? 11.296 -21.435 1.425 1.00 60.03 249 TRP A N 1
ATOM 1841 C CA . TRP A 1 249 ? 10.165 -22.122 0.790 1.00 60.03 249 TRP A CA 1
ATOM 1842 C C . TRP A 1 249 ? 10.403 -22.517 -0.665 1.00 60.03 249 TRP A C 1
ATOM 1844 O O . TRP A 1 249 ? 9.568 -23.212 -1.233 1.00 60.03 249 TRP A O 1
ATOM 1854 N N . ALA A 1 250 ? 11.546 -22.161 -1.256 1.00 57.69 250 ALA A N 1
ATOM 1855 C CA . ALA A 1 250 ? 11.905 -22.543 -2.625 1.00 57.69 250 ALA A CA 1
ATOM 1856 C C . ALA A 1 250 ? 11.880 -24.071 -2.875 1.00 57.69 250 ALA A C 1
ATOM 1858 O O . ALA A 1 250 ? 11.758 -24.506 -4.016 1.00 57.69 250 ALA A O 1
ATOM 1859 N N . SER A 1 251 ? 11.972 -24.880 -1.813 1.00 56.31 251 SER A N 1
ATOM 1860 C CA . SER A 1 251 ? 11.876 -26.345 -1.830 1.00 56.31 251 SER A CA 1
ATOM 1861 C C . SER A 1 251 ? 10.534 -26.904 -1.332 1.00 56.31 251 SER A C 1
ATOM 1863 O O . SER A 1 251 ? 10.356 -28.123 -1.315 1.00 56.31 251 SER A O 1
ATOM 1865 N N . ALA A 1 252 ? 9.589 -26.058 -0.909 1.00 56.84 252 ALA A N 1
ATOM 1866 C CA . ALA A 1 252 ? 8.294 -26.507 -0.412 1.00 56.84 252 ALA A CA 1
ATOM 1867 C C . ALA A 1 252 ? 7.377 -26.902 -1.588 1.00 56.84 252 ALA A C 1
ATOM 1869 O O . ALA A 1 252 ? 7.275 -26.153 -2.562 1.00 56.84 252 ALA A O 1
ATOM 1870 N N . PRO A 1 253 ? 6.691 -28.060 -1.529 1.00 55.06 253 PRO A N 1
ATOM 1871 C CA . PRO A 1 253 ? 5.737 -28.444 -2.564 1.00 55.06 253 PRO A CA 1
ATOM 1872 C C . PRO A 1 253 ? 4.634 -27.387 -2.676 1.00 55.06 253 PRO A C 1
ATOM 1874 O O . PRO A 1 253 ? 4.152 -26.884 -1.661 1.00 55.06 253 PRO A O 1
ATOM 1877 N N . ALA A 1 254 ? 4.228 -27.059 -3.908 1.00 52.22 254 ALA A N 1
ATOM 1878 C CA . ALA A 1 254 ? 3.158 -26.099 -4.159 1.00 52.22 254 ALA A CA 1
ATOM 1879 C C . ALA A 1 254 ? 1.901 -26.504 -3.371 1.00 52.22 254 ALA A C 1
ATOM 1881 O O . ALA A 1 254 ? 1.295 -27.547 -3.631 1.00 52.22 254 ALA A O 1
ATOM 1882 N N . ALA A 1 255 ? 1.529 -25.696 -2.378 1.00 51.28 255 ALA A N 1
ATOM 1883 C CA . ALA A 1 255 ? 0.325 -25.937 -1.602 1.00 51.28 255 ALA A CA 1
ATOM 1884 C C . ALA A 1 255 ? -0.889 -25.768 -2.524 1.00 51.28 255 ALA A C 1
ATOM 1886 O O . ALA A 1 255 ? -1.070 -24.715 -3.137 1.00 51.28 255 ALA A O 1
ATOM 1887 N N . LYS A 1 256 ? -1.734 -26.801 -2.625 1.00 37.34 256 LYS A N 1
ATOM 1888 C CA . LYS A 1 256 ? -3.054 -26.665 -3.247 1.00 37.34 256 LYS A CA 1
ATOM 1889 C C . LYS A 1 256 ? -3.872 -25.712 -2.375 1.00 37.34 256 LYS A C 1
ATOM 1891 O O . LYS A 1 256 ? -4.284 -26.095 -1.285 1.00 37.34 256 LYS A O 1
ATOM 1896 N N . MET A 1 257 ? -4.069 -24.476 -2.827 1.00 39.31 257 MET A N 1
ATOM 1897 C CA . MET A 1 257 ? -5.047 -23.574 -2.222 1.00 39.31 257 MET A CA 1
ATOM 1898 C C . MET A 1 257 ? -6.446 -24.124 -2.536 1.00 39.31 257 MET A C 1
ATOM 1900 O O . MET A 1 257 ? -6.855 -24.118 -3.696 1.00 39.31 257 MET A O 1
ATOM 1904 N N . THR A 1 258 ? -7.124 -24.670 -1.525 1.00 37.09 258 THR A N 1
ATOM 1905 C CA . THR A 1 258 ? -8.558 -25.017 -1.545 1.00 37.09 258 THR A CA 1
ATOM 1906 C C . THR A 1 258 ? -9.385 -23.879 -0.986 1.00 37.09 258 THR A C 1
ATOM 1908 O O . THR A 1 258 ? -8.960 -23.351 0.069 1.00 37.09 258 THR A O 1
#

Secondary structure (DSSP, 8-state):
-EEEE-SSTHHHHHHHHHHHTT-EEEE--TT-SS-HHHHHHHHGGG-SEEEEES-HHHHHHHHGGG---TTTSPEEEEE-TT--EEEEEES-TTTSHHHHHHHHHHHHT-EEE---HHHHT--EEEEEEE-TT--HHHHHHHHHHHHHHTT--GGGEEEEEEEGGGTT-HHHHHHHHHHT-EEEEE-HHHHHT---SSPP-HHHHHHHS-S-SHHHHHHHTSSSEEEEEEEEEETTEEEEEEEE--TTTTTS------

Radius of gyration: 19.18 Å; chains: 1; bounding box: 45×46×56 Å

Foldseek 3Di:
DEEEEEDDLLVVLSVLCCVVVVHHYDYAYPPDPVHPLVVCVVCFQVDLAYEYADDPVVVCVSCVVVDDDLQRTHFYWYAYSQLAETERDGNALNSCNQLVRQVSCQSRVHYYDHDDPQLVQAWKEKWKDFDPPQALVNVLVVVCVVCVVLVHALSNYAEYEWACVCVVPCSSVSNCVVSSYHYHHHYLVQQQVDDFPDAFDPVCCVPPVGSDIGRSGRVVVDDPKDWSAGFDDDPRMTMTMIGDDDPVCPPPPPDPDD

Sequence (258 aa):
MLVVALPGPGLTLAQTLAKSLDADLIVAQPGRTPGLSEIIKQVFDHSKALIMVMATGIATRTVGPLLRSKHTDPAVVVMDRYGRYAVSLAGGHEGGANQLACEVAALTGGEPVITTGTEAGRTAAVGVGYRRQATGRDIEYAVRTCLEKCGLSPDQVKFLSTALFKWHDHSIRQAAAGLGVLFRFFAAEQLARVEGVSAPSQAAIRHFSLKGVSEQCALLSLKNPQIILPRTIVGPVTVAVAREDYPLWASAPAAKMT